Protein AF-A0A7W1AQY1-F1 (afdb_monomer)

Nearest PDB structures (foldseek):
  6ovb-assembly1_A  TM=3.454E-01  e=9.469E-02  Bacillus thuringiensis
  2rjk-assembly1_A  TM=3.537E-01  e=2.122E-01  unclassified
  6fib-assembly1_A  TM=2.318E-01  e=1.008E-01  Homo sapiens
  7ey9-assembly1_s  TM=2.810E-01  e=2.122E-01  Escherichia phage T7
  6mge-assembly1_C  TM=2.219E-01  e=6.489E-01  Homo sapiens

Foldseek 3Di:
DAADADDLDDPVCFLDADALVSLLLVVLVCQQQFHPYYDHQQPPNAECVCRPPPPGTRSNYDHPGSNVVSVVQVCVVCPPAPGNKHKDQCAGQVDGHPSQKDWPAFDWDTDHRWTFTFGHPQQKTKIKHAFQGHQCLLQQFKKFWQFADFWFKKWKWFAQDPPGDTFTQWIDGDPQQDQDPRHTMTGTDPPTDSGGGGMMMMMTGGPDRDITIGRMMMRGHDDD

Solvent-accessible surface area (backbone atoms only — not comparable to full-atom values): 11624 Å² total; per-residue (Å²): 88,70,43,80,59,47,60,77,38,48,84,93,43,40,82,49,74,57,51,44,66,53,27,38,52,52,54,43,50,44,38,42,66,32,47,77,43,76,39,70,26,36,72,92,60,35,47,34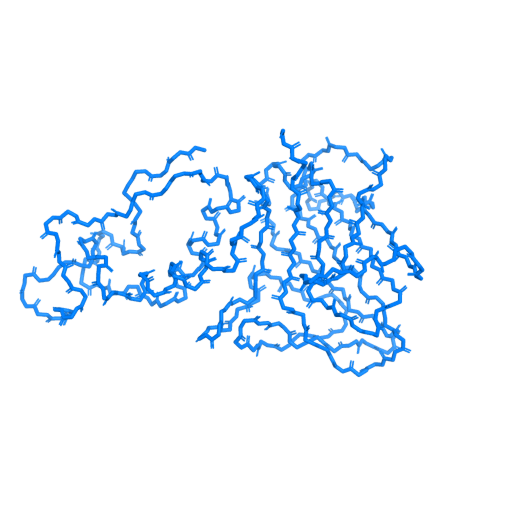,88,41,68,94,42,91,92,53,42,45,51,18,30,39,56,76,30,46,47,45,54,26,46,53,57,50,50,60,74,51,60,91,60,50,82,59,26,37,66,40,39,19,46,33,90,89,37,58,30,64,73,67,43,44,68,81,35,39,48,74,44,74,35,54,24,15,32,41,36,30,34,31,97,86,15,29,33,28,39,30,49,42,72,76,44,39,65,60,64,30,58,32,47,31,37,35,39,22,40,88,73,60,71,46,33,45,36,35,28,33,17,60,48,92,87,45,68,77,40,67,36,25,73,35,43,63,88,57,52,38,77,51,100,72,16,30,37,38,57,42,44,90,86,33,74,81,44,58,24,23,32,43,38,41,40,40,32,36,79,54,54,68,68,45,62,38,39,30,43,31,38,35,34,66,83,130

Radius of gyration: 18.96 Å; Cα contacts (8 Å, |Δi|>4): 534; chains: 1; bounding box: 48×37×57 Å

Sequence (224 aa):
FAVVEFNTADLRHPNLQPDYAAGYRGLRDLWNFGARHVSPMAWNGSNGVNAGKAGYSTFTAWRNTLLEEAARDFLLARAGLPLGSLLYSFGTPRHADDDGWTPEAGTIALTNGALNVTPDSARRVTLRSPRGLPPHAGRAAMFIVGLREGLTRVRVSGRQSEEADWSVLADASGDALRATTAGIAVSRSVSAPSAKIDQLRVELEFADATPRILTRFAAIQPKF

pLDDT: mean 92.86, std 6.09, range [55.0, 98.69]

Structure (mmCIF, N/CA/C/O backbone):
data_AF-A0A7W1AQY1-F1
#
_entry.id   AF-A0A7W1AQY1-F1
#
loop_
_atom_site.group_PDB
_atom_site.id
_atom_site.type_symbol
_atom_site.label_atom_id
_atom_site.label_alt_id
_atom_site.label_comp_id
_atom_site.label_asym_id
_atom_site.label_entity_id
_atom_site.label_seq_id
_atom_site.pdbx_PDB_ins_code
_atom_site.Cartn_x
_atom_site.Cartn_y
_atom_site.Cartn_z
_atom_site.occupancy
_atom_site.B_iso_or_equiv
_atom_site.auth_seq_id
_atom_site.auth_comp_id
_atom_site.auth_asym_id
_atom_site.auth_atom_id
_atom_site.pdbx_PDB_model_num
ATOM 1 N N . PHE A 1 1 ? -9.517 3.990 -16.446 1.00 83.44 1 PHE A N 1
ATOM 2 C CA . PHE A 1 1 ? -9.014 4.389 -17.781 1.00 83.44 1 PHE A CA 1
ATOM 3 C C . PHE A 1 1 ? -7.995 3.353 -18.254 1.00 83.44 1 PHE A C 1
ATOM 5 O O . PHE A 1 1 ? -7.722 2.419 -17.500 1.00 83.44 1 PHE A O 1
ATOM 12 N N . ALA A 1 2 ? -7.488 3.459 -19.481 1.00 87.81 2 ALA A N 1
ATOM 13 C CA . ALA A 1 2 ? -6.403 2.620 -19.993 1.00 87.81 2 ALA A CA 1
ATOM 14 C C . ALA A 1 2 ? -5.134 3.465 -20.156 1.00 87.81 2 ALA A C 1
ATOM 16 O O . ALA A 1 2 ? -5.238 4.637 -20.510 1.00 87.81 2 ALA A O 1
ATOM 17 N N . VAL A 1 3 ? -3.970 2.876 -19.891 1.00 88.38 3 VAL A N 1
ATOM 18 C CA . VAL A 1 3 ? -2.664 3.468 -20.192 1.00 88.38 3 VAL A CA 1
ATOM 19 C C . VAL A 1 3 ? -2.105 2.747 -21.405 1.00 88.38 3 VAL A C 1
ATOM 21 O O . VAL A 1 3 ? -1.783 1.558 -21.341 1.00 88.38 3 VAL A O 1
ATOM 24 N N . VAL A 1 4 ? -2.057 3.468 -22.519 1.00 84.56 4 VAL A N 1
ATOM 25 C CA . VAL A 1 4 ? -1.409 3.015 -23.747 1.00 84.56 4 VAL A CA 1
ATOM 26 C C . VAL A 1 4 ? 0.052 3.430 -23.628 1.00 84.56 4 VAL A C 1
ATOM 28 O O . VAL A 1 4 ? 0.316 4.591 -23.342 1.00 84.56 4 VAL A O 1
ATOM 31 N N . GLU A 1 5 ? 0.963 2.468 -23.772 1.00 87.75 5 GLU A N 1
ATOM 32 C CA . GLU A 1 5 ? 2.419 2.653 -23.683 1.00 87.75 5 GLU A CA 1
ATOM 33 C C . GLU A 1 5 ? 2.940 3.100 -22.311 1.00 87.75 5 GLU A C 1
ATOM 35 O O . GLU A 1 5 ? 3.377 4.226 -22.092 1.00 87.75 5 GLU A O 1
ATOM 40 N N . PHE A 1 6 ? 2.961 2.160 -21.372 1.00 90.25 6 PHE A N 1
ATOM 41 C CA . PHE A 1 6 ? 3.647 2.341 -20.102 1.00 90.25 6 PHE A CA 1
ATOM 42 C C . PHE A 1 6 ? 5.103 1.869 -20.171 1.00 90.25 6 PHE A C 1
ATOM 44 O O . PHE A 1 6 ? 5.378 0.718 -20.515 1.00 90.25 6 PHE A O 1
ATOM 51 N N . ASN A 1 7 ? 6.025 2.743 -19.781 1.00 89.94 7 ASN A N 1
ATOM 52 C CA . ASN A 1 7 ? 7.410 2.416 -19.463 1.00 89.94 7 ASN A CA 1
ATOM 53 C C . ASN A 1 7 ? 7.896 3.373 -18.366 1.00 89.94 7 ASN A C 1
ATOM 55 O O . ASN A 1 7 ? 7.418 4.503 -18.278 1.00 89.94 7 ASN A O 1
ATOM 59 N N . THR A 1 8 ? 8.827 2.930 -17.527 1.00 91.88 8 THR A N 1
ATOM 60 C CA . THR A 1 8 ? 9.416 3.759 -16.464 1.00 91.88 8 THR A CA 1
ATOM 61 C C . THR A 1 8 ? 10.669 4.515 -16.911 1.00 91.88 8 THR A C 1
ATOM 63 O O . THR A 1 8 ? 11.192 5.321 -16.146 1.00 91.88 8 THR A O 1
ATOM 66 N N . ALA A 1 9 ? 11.165 4.270 -18.128 1.00 90.00 9 ALA A N 1
ATOM 67 C CA . ALA A 1 9 ? 12.323 4.955 -18.690 1.00 90.00 9 ALA A CA 1
ATOM 68 C C . ALA A 1 9 ? 12.033 6.434 -18.982 1.00 90.00 9 ALA A C 1
ATOM 70 O O . ALA A 1 9 ? 10.976 6.787 -19.506 1.00 90.00 9 ALA A O 1
ATOM 71 N N . ASP A 1 10 ? 13.010 7.300 -18.702 1.00 88.12 10 ASP A N 1
ATOM 72 C CA . ASP A 1 10 ? 12.964 8.701 -19.121 1.00 88.12 10 ASP A CA 1
ATOM 73 C C . ASP A 1 10 ? 13.297 8.791 -20.616 1.00 88.12 10 ASP A C 1
ATOM 75 O O . ASP A 1 10 ? 14.422 8.510 -21.030 1.00 88.12 10 ASP A O 1
ATOM 79 N N . LEU A 1 11 ? 12.330 9.218 -21.432 1.00 86.44 11 LEU A N 1
ATOM 80 C CA . LEU A 1 11 ? 12.504 9.373 -22.882 1.00 86.44 11 LEU A CA 1
ATOM 81 C C . LEU A 1 11 ? 13.620 10.361 -23.252 1.00 86.44 11 LEU A C 1
ATOM 83 O O . LEU A 1 11 ? 14.193 10.262 -24.335 1.00 86.44 11 LEU A O 1
ATOM 87 N N . ARG A 1 12 ? 13.959 11.297 -22.357 1.00 88.19 12 ARG A N 1
ATOM 88 C CA . ARG A 1 12 ? 15.067 12.248 -22.552 1.00 88.19 12 ARG A CA 1
ATOM 89 C C . ARG A 1 12 ? 16.431 11.608 -22.287 1.00 88.19 12 ARG A C 1
ATOM 91 O O . ARG A 1 12 ? 17.443 12.121 -22.752 1.00 88.19 12 ARG A O 1
ATOM 98 N N . HIS A 1 13 ? 16.454 10.486 -21.569 1.00 86.38 13 HIS A N 1
ATOM 99 C CA . HIS A 1 13 ? 17.656 9.751 -21.178 1.00 86.38 13 HIS A CA 1
ATOM 100 C C . HIS A 1 13 ? 17.500 8.260 -21.520 1.00 86.38 13 HIS A C 1
ATOM 102 O O . HIS A 1 13 ? 17.468 7.411 -20.632 1.00 86.38 13 HIS A O 1
ATOM 108 N N . PRO A 1 14 ? 17.431 7.901 -22.812 1.00 79.62 14 PRO A N 1
ATOM 109 C CA . PRO A 1 14 ? 16.985 6.575 -23.254 1.00 79.62 14 PRO A CA 1
ATOM 110 C C . PRO A 1 14 ? 17.923 5.416 -22.881 1.00 79.62 14 PRO A C 1
ATOM 112 O O . PRO A 1 14 ? 17.527 4.247 -22.910 1.00 79.62 14 PRO A O 1
ATOM 115 N N . ASN A 1 15 ? 19.158 5.741 -22.495 1.00 78.44 15 ASN A N 1
ATOM 116 C CA . ASN A 1 15 ? 20.161 4.787 -22.026 1.00 78.44 15 ASN A CA 1
ATOM 117 C C . ASN A 1 15 ? 20.118 4.575 -20.503 1.00 78.44 15 ASN A C 1
ATOM 119 O O . ASN A 1 15 ? 20.760 3.652 -20.007 1.00 78.44 15 ASN A O 1
ATOM 123 N N . LEU A 1 16 ? 19.391 5.418 -19.761 1.00 85.00 16 LEU A N 1
ATOM 124 C CA . LEU A 1 16 ? 19.233 5.272 -18.320 1.00 85.00 16 LEU A CA 1
ATOM 125 C C . LEU A 1 16 ? 18.191 4.191 -18.037 1.00 85.00 16 LEU A C 1
ATOM 127 O O . LEU A 1 16 ? 17.040 4.298 -18.461 1.00 85.00 16 LEU A O 1
ATOM 131 N N . GLN A 1 17 ? 18.602 3.156 -17.309 1.00 85.75 17 GLN A N 1
ATOM 132 C CA . GLN A 1 17 ? 17.709 2.072 -16.923 1.00 85.75 17 GLN A CA 1
ATOM 133 C C . GLN A 1 17 ? 17.002 2.390 -15.610 1.00 85.75 17 GLN A C 1
ATOM 135 O O . GLN A 1 17 ? 17.680 2.646 -14.614 1.00 85.75 17 GLN A O 1
ATOM 140 N N . PRO A 1 18 ? 15.660 2.345 -15.582 1.00 91.00 18 PRO A N 1
ATOM 141 C CA . PRO A 1 18 ? 14.919 2.341 -14.336 1.00 91.00 18 PRO A CA 1
ATOM 142 C C . PRO A 1 18 ? 15.294 1.127 -13.496 1.00 91.00 18 PRO A C 1
ATOM 144 O O . PRO A 1 18 ? 15.483 0.024 -14.016 1.00 91.00 18 PRO A O 1
ATOM 147 N N . ASP A 1 19 ? 15.345 1.331 -12.189 1.00 93.94 19 ASP A N 1
ATOM 148 C CA . ASP A 1 19 ? 15.491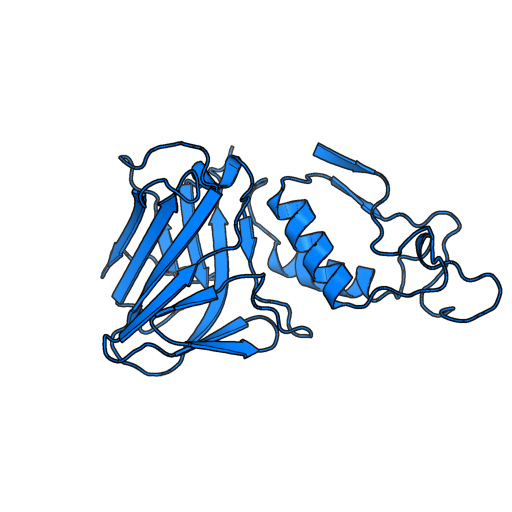 0.243 -11.240 1.00 93.94 19 ASP A CA 1
ATOM 149 C C . ASP A 1 19 ? 14.147 -0.467 -10.982 1.00 93.94 19 ASP A C 1
ATOM 151 O O . ASP A 1 19 ? 13.073 -0.077 -11.459 1.00 93.94 19 ASP A O 1
ATOM 155 N N . TYR A 1 20 ? 14.213 -1.549 -10.206 1.00 96.38 20 TYR A N 1
ATOM 156 C CA . TYR A 1 20 ? 13.034 -2.300 -9.782 1.00 96.38 20 TYR A CA 1
ATOM 157 C C . TYR A 1 20 ? 12.056 -1.421 -8.986 1.00 96.38 20 TYR A C 1
ATOM 159 O O . TYR A 1 20 ? 10.842 -1.540 -9.154 1.00 96.38 20 TYR A O 1
ATOM 167 N N . ALA A 1 21 ? 12.573 -0.521 -8.142 1.00 96.62 21 ALA A N 1
ATOM 168 C CA . ALA A 1 21 ? 11.765 0.340 -7.286 1.00 96.62 21 ALA A CA 1
ATOM 169 C C . ALA A 1 21 ? 10.875 1.283 -8.110 1.00 96.62 21 ALA A C 1
ATOM 171 O O . ALA A 1 21 ? 9.690 1.432 -7.806 1.00 96.62 21 ALA A O 1
ATOM 172 N N . ALA A 1 22 ? 11.404 1.866 -9.189 1.00 95.75 22 ALA A N 1
ATOM 173 C CA . ALA A 1 22 ? 10.642 2.676 -10.132 1.00 95.75 22 ALA A CA 1
ATOM 174 C C . ALA A 1 22 ? 9.525 1.861 -10.801 1.00 95.75 22 ALA A C 1
ATOM 176 O O . ALA A 1 22 ? 8.390 2.333 -10.896 1.00 95.75 22 ALA A O 1
ATOM 177 N N . GLY A 1 23 ? 9.824 0.621 -11.208 1.00 95.50 23 GLY A N 1
ATOM 178 C CA . GLY A 1 23 ? 8.832 -0.320 -11.734 1.00 95.50 23 GLY A CA 1
ATOM 179 C C . GLY A 1 23 ? 7.706 -0.590 -10.739 1.00 95.50 23 GLY A C 1
ATOM 180 O O . GLY A 1 23 ? 6.537 -0.349 -11.040 1.00 95.50 23 GLY A O 1
ATOM 181 N N . TYR A 1 24 ? 8.059 -1.027 -9.531 1.00 97.25 24 TYR A N 1
ATOM 182 C CA . TYR A 1 24 ? 7.114 -1.339 -8.461 1.00 97.25 24 TYR A CA 1
ATOM 183 C C . TYR A 1 24 ? 6.216 -0.143 -8.109 1.00 97.25 24 TYR A C 1
ATOM 185 O O . TYR A 1 24 ? 4.990 -0.267 -8.138 1.00 97.25 24 TYR A O 1
ATOM 193 N N . ARG A 1 25 ? 6.802 1.033 -7.841 1.00 96.69 25 ARG A N 1
ATOM 194 C CA . ARG A 1 25 ? 6.050 2.243 -7.466 1.00 96.69 25 ARG A CA 1
ATOM 195 C C . ARG A 1 25 ? 5.151 2.725 -8.602 1.00 96.69 25 ARG A C 1
ATOM 197 O O . ARG A 1 25 ? 3.987 3.029 -8.361 1.00 96.69 25 ARG A O 1
ATOM 204 N N . GLY A 1 26 ? 5.653 2.722 -9.839 1.00 94.88 26 GLY A N 1
ATOM 205 C CA . GLY A 1 26 ? 4.871 3.109 -11.013 1.00 94.88 26 GLY A CA 1
ATOM 206 C C . GLY A 1 26 ? 3.637 2.225 -11.207 1.00 94.88 26 GLY A C 1
ATOM 207 O O . GLY A 1 26 ? 2.537 2.733 -11.407 1.00 94.88 26 GLY A O 1
ATOM 208 N N . LEU A 1 27 ? 3.788 0.903 -11.080 1.00 94.94 27 LEU A N 1
ATOM 209 C CA . LEU A 1 27 ? 2.668 -0.040 -11.157 1.00 94.94 27 LEU A CA 1
ATOM 210 C C . LEU A 1 27 ? 1.700 0.126 -9.971 1.00 94.94 27 LEU A C 1
ATOM 212 O O . LEU A 1 27 ? 0.486 0.177 -10.166 1.00 94.94 27 LEU A O 1
ATOM 216 N N . ARG A 1 28 ? 2.208 0.270 -8.742 1.00 95.75 28 ARG A N 1
ATOM 217 C CA . ARG A 1 28 ? 1.374 0.555 -7.565 1.00 95.75 28 ARG A CA 1
ATOM 218 C C . ARG A 1 28 ? 0.492 1.777 -7.800 1.00 95.75 28 ARG A C 1
ATOM 220 O O . ARG A 1 28 ? -0.727 1.698 -7.633 1.00 95.75 28 ARG A O 1
ATOM 227 N N . ASP A 1 29 ? 1.095 2.877 -8.230 1.00 94.44 29 ASP A N 1
ATOM 228 C CA . ASP A 1 29 ? 0.400 4.146 -8.409 1.00 94.44 29 ASP A CA 1
ATOM 229 C C . ASP A 1 29 ? -0.591 4.068 -9.575 1.00 94.44 29 ASP A C 1
ATOM 231 O O . ASP A 1 29 ? -1.759 4.413 -9.407 1.00 94.44 29 ASP A O 1
ATOM 235 N N . LEU A 1 30 ? -0.205 3.504 -10.723 1.00 93.75 30 LEU A N 1
ATOM 236 C CA . LEU A 1 30 ? -1.107 3.333 -11.867 1.00 93.75 30 LEU A CA 1
ATOM 237 C C . LEU A 1 30 ? -2.416 2.620 -11.502 1.00 93.75 30 LEU A C 1
ATOM 239 O O . LEU A 1 30 ? -3.510 3.093 -11.837 1.00 93.75 30 LEU A O 1
ATOM 243 N N . TRP A 1 31 ? -2.328 1.480 -10.815 1.00 92.69 31 TRP A N 1
ATOM 244 C CA . TRP A 1 31 ? -3.518 0.701 -10.471 1.00 92.69 31 TRP A CA 1
ATOM 245 C C . TRP A 1 31 ? -4.289 1.294 -9.299 1.00 92.69 31 TRP A C 1
ATOM 247 O O . TRP A 1 31 ? -5.523 1.244 -9.330 1.00 92.69 31 TRP A O 1
ATOM 257 N N . ASN A 1 32 ? -3.608 1.887 -8.314 1.00 95.06 32 ASN A N 1
ATOM 258 C CA . ASN A 1 32 ? -4.283 2.630 -7.254 1.00 95.06 32 ASN A CA 1
ATOM 259 C C . ASN A 1 32 ? -5.066 3.805 -7.846 1.00 95.06 32 ASN A C 1
ATOM 261 O O . ASN A 1 32 ? -6.211 4.007 -7.473 1.00 95.06 32 ASN A O 1
ATOM 265 N N . PHE A 1 33 ? -4.557 4.500 -8.863 1.00 92.62 33 PHE A N 1
ATOM 266 C CA . PHE A 1 33 ? -5.294 5.580 -9.526 1.00 92.62 33 PHE A CA 1
ATOM 267 C C . PHE A 1 33 ? -6.362 5.111 -10.527 1.00 92.62 33 PHE A C 1
ATOM 269 O O . PHE A 1 33 ? -7.090 5.935 -11.079 1.00 92.62 33 PHE A O 1
ATOM 276 N N . GLY A 1 34 ? -6.571 3.801 -10.691 1.00 88.75 34 GLY A N 1
ATOM 277 C CA . GLY A 1 34 ? -7.703 3.256 -11.445 1.00 88.75 34 GLY A CA 1
ATOM 278 C C . GLY A 1 34 ? -7.408 2.939 -12.913 1.00 88.75 34 GLY A C 1
ATOM 279 O O . GLY A 1 34 ? -8.342 2.887 -13.734 1.00 88.75 34 GLY A O 1
ATOM 280 N N . ALA A 1 35 ? -6.140 2.691 -13.256 1.00 91.00 35 ALA A N 1
ATOM 281 C CA . ALA A 1 35 ? -5.807 1.994 -14.490 1.00 91.00 35 ALA A CA 1
ATOM 282 C C . ALA A 1 35 ? -6.522 0.628 -14.519 1.00 91.00 35 ALA A C 1
ATOM 284 O O . ALA A 1 35 ? -6.505 -0.136 -13.553 1.00 91.00 35 ALA A O 1
ATOM 285 N N . ARG A 1 36 ? -7.208 0.346 -15.629 1.00 86.94 36 ARG A N 1
ATOM 286 C CA . ARG A 1 36 ? -7.897 -0.933 -15.885 1.00 86.94 36 ARG A CA 1
ATOM 287 C C . ARG A 1 36 ? -7.149 -1.793 -16.893 1.00 86.94 36 ARG A C 1
ATOM 289 O O . ARG A 1 36 ? -7.229 -3.010 -16.832 1.00 86.94 36 ARG A O 1
ATOM 296 N N . HIS A 1 37 ? -6.429 -1.137 -17.794 1.00 86.88 37 HIS A N 1
ATOM 297 C CA . HIS A 1 37 ? -5.593 -1.758 -18.807 1.00 86.88 37 HIS A CA 1
ATOM 298 C C . HIS A 1 37 ? -4.284 -0.984 -18.867 1.00 86.88 37 HIS A C 1
ATOM 300 O O . HIS A 1 37 ? -4.301 0.248 -18.816 1.00 86.88 37 HIS A O 1
ATOM 306 N N . VAL A 1 38 ? -3.177 -1.708 -18.972 1.00 89.00 38 VAL A N 1
ATOM 307 C CA . VAL A 1 38 ? -1.841 -1.144 -19.138 1.00 89.00 38 VAL A CA 1
ATOM 308 C C . VAL A 1 38 ? -1.172 -1.928 -20.253 1.00 89.00 38 VAL A C 1
ATOM 310 O O . VAL A 1 38 ? -1.017 -3.142 -20.143 1.00 89.00 38 VAL A O 1
ATOM 313 N N . SER A 1 39 ? -0.823 -1.239 -21.335 1.00 89.31 39 SER A N 1
ATOM 314 C CA . SER A 1 39 ? -0.022 -1.807 -22.414 1.00 89.31 39 SER A CA 1
ATOM 315 C C . SER A 1 39 ? 1.426 -1.387 -22.206 1.00 89.31 39 SER A C 1
ATOM 317 O O . SER A 1 39 ? 1.701 -0.191 -22.306 1.00 89.31 39 SER A O 1
ATOM 319 N N . PRO A 1 40 ? 2.360 -2.310 -21.937 1.00 87.69 40 PRO A N 1
ATOM 320 C CA . PRO A 1 40 ? 3.773 -1.970 -21.901 1.00 87.69 40 PRO A CA 1
ATOM 321 C C . PRO A 1 40 ? 4.247 -1.378 -23.230 1.00 87.69 40 PRO A C 1
ATOM 323 O O . PRO A 1 40 ? 3.899 -1.890 -24.297 1.00 87.69 40 PRO A O 1
ATOM 326 N N . MET A 1 41 ? 5.054 -0.319 -23.176 1.00 87.69 41 MET A N 1
ATOM 327 C CA . MET A 1 41 ? 5.776 0.161 -24.353 1.00 87.69 41 MET A CA 1
ATOM 328 C C . MET A 1 41 ? 6.923 -0.814 -24.643 1.00 87.69 41 MET A C 1
ATOM 330 O O . MET A 1 41 ? 7.828 -0.986 -23.827 1.00 87.69 41 MET A O 1
ATOM 334 N N . ALA A 1 42 ? 6.863 -1.473 -25.799 1.00 84.25 42 ALA A N 1
ATOM 335 C CA . ALA A 1 42 ? 7.857 -2.458 -26.234 1.00 84.25 42 ALA A CA 1
ATOM 336 C C . ALA A 1 42 ? 8.129 -2.383 -27.753 1.00 84.25 42 ALA A C 1
ATOM 338 O O . ALA A 1 42 ? 8.363 -3.395 -28.415 1.00 84.25 42 ALA A O 1
ATOM 339 N N . TRP A 1 43 ? 8.017 -1.186 -28.339 1.00 68.25 43 TRP A N 1
ATOM 340 C CA . TRP A 1 43 ? 8.101 -0.964 -29.788 1.00 68.25 43 TRP A CA 1
ATOM 341 C C . TRP A 1 43 ? 9.504 -1.262 -30.322 1.00 68.25 43 TRP A C 1
ATOM 343 O O . TRP A 1 43 ? 10.464 -0.678 -29.854 1.00 68.25 43 TRP A O 1
ATOM 353 N N . ASN A 1 44 ? 9.626 -2.156 -31.305 1.00 66.94 44 ASN A N 1
ATOM 354 C CA . ASN A 1 44 ? 10.878 -2.758 -31.813 1.00 66.94 44 ASN A CA 1
ATOM 355 C C . ASN A 1 44 ? 11.465 -3.897 -30.959 1.00 66.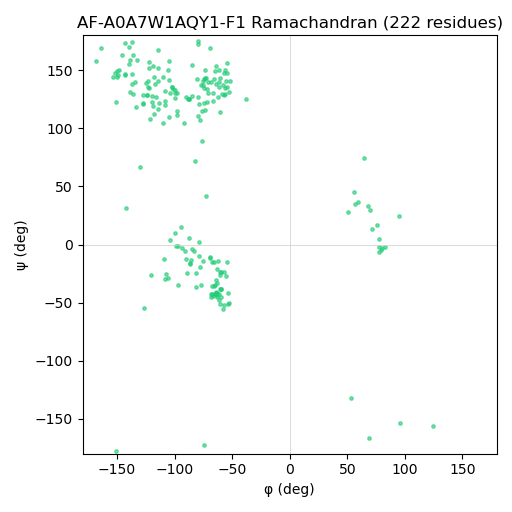94 44 ASN A C 1
ATOM 357 O O . ASN A 1 44 ? 12.411 -4.548 -31.395 1.00 66.94 44 ASN A O 1
ATOM 361 N N . GLY A 1 45 ? 10.882 -4.203 -29.794 1.00 71.38 45 GLY A N 1
ATOM 362 C CA . GLY A 1 45 ? 11.156 -5.447 -29.071 1.00 71.38 45 GLY A CA 1
ATOM 363 C C . GLY A 1 45 ? 12.566 -5.572 -28.492 1.00 71.38 45 GLY A C 1
ATOM 364 O O . GLY A 1 45 ? 13.086 -6.689 -28.422 1.00 71.38 45 GLY A O 1
ATOM 365 N N . SER A 1 46 ? 13.183 -4.463 -28.059 1.00 83.88 46 SER A N 1
ATOM 366 C CA . SER A 1 46 ? 14.442 -4.539 -27.310 1.00 83.88 46 SER A CA 1
ATOM 367 C C . SER A 1 46 ? 14.289 -5.503 -26.132 1.00 83.88 46 SER A C 1
ATOM 369 O O . SER A 1 46 ? 13.257 -5.569 -25.462 1.00 83.88 46 SER A O 1
ATOM 371 N N . ASN A 1 47 ? 15.331 -6.283 -25.885 1.00 89.25 47 ASN A N 1
ATOM 372 C CA . ASN A 1 47 ? 15.356 -7.250 -24.801 1.00 89.25 47 ASN A CA 1
ATOM 373 C C . ASN A 1 47 ? 16.301 -6.738 -23.715 1.00 89.25 47 ASN A C 1
ATOM 375 O O . ASN A 1 47 ? 17.422 -6.341 -24.035 1.00 89.25 47 ASN A O 1
ATOM 379 N N . GLY A 1 48 ? 15.870 -6.762 -22.453 1.00 89.81 48 GLY A N 1
ATOM 380 C CA . GLY A 1 48 ? 16.663 -6.286 -21.320 1.00 89.81 48 GLY A CA 1
ATOM 381 C C . GLY A 1 48 ? 18.021 -6.984 -21.186 1.00 89.81 48 GLY A C 1
ATOM 382 O O . GLY A 1 48 ? 18.976 -6.361 -20.739 1.00 89.81 48 GLY A O 1
ATOM 383 N N . VAL A 1 49 ? 18.186 -8.206 -21.715 1.00 91.88 49 VAL A N 1
ATOM 384 C CA . VAL A 1 49 ? 19.500 -8.892 -21.792 1.00 91.88 49 VAL A CA 1
ATOM 385 C C . VAL A 1 49 ? 20.542 -8.156 -22.650 1.00 91.88 49 VAL A C 1
ATOM 387 O O . VAL A 1 49 ? 21.727 -8.490 -22.626 1.00 91.88 49 VAL A O 1
ATOM 390 N N . ASN A 1 50 ? 20.110 -7.182 -23.455 1.00 91.31 50 ASN A N 1
ATOM 391 C CA . ASN A 1 50 ? 20.970 -6.342 -24.287 1.00 91.31 50 ASN A CA 1
ATOM 392 C C . ASN A 1 50 ? 21.242 -4.965 -23.668 1.00 91.31 50 ASN A C 1
ATOM 394 O O . ASN A 1 50 ? 21.824 -4.115 -24.337 1.00 91.31 50 ASN A O 1
ATOM 398 N N . ALA A 1 51 ? 20.864 -4.764 -22.404 1.00 88.94 51 ALA A N 1
ATOM 399 C CA . ALA A 1 51 ? 21.256 -3.629 -21.582 1.00 88.94 51 ALA A CA 1
ATOM 400 C C . ALA A 1 51 ? 22.716 -3.201 -21.825 1.00 88.94 51 ALA A C 1
ATOM 402 O O . ALA A 1 51 ? 23.634 -4.015 -21.727 1.00 88.94 51 ALA A O 1
ATOM 403 N N . GLY A 1 52 ? 22.926 -1.923 -22.153 1.00 87.12 52 GLY A N 1
ATOM 404 C CA . GLY A 1 52 ? 24.259 -1.342 -22.358 1.00 87.12 52 GLY A CA 1
ATOM 405 C C . GLY A 1 52 ? 24.931 -1.661 -23.701 1.00 87.12 52 GLY A C 1
ATOM 406 O O . GLY A 1 52 ? 26.022 -1.158 -23.957 1.00 87.12 52 GLY A O 1
ATOM 407 N N . LYS A 1 53 ? 24.309 -2.459 -24.579 1.00 89.25 53 LYS A N 1
ATOM 408 C CA . LYS A 1 53 ? 24.834 -2.742 -25.927 1.00 89.25 53 LYS A CA 1
ATOM 409 C C . LYS A 1 53 ? 24.425 -1.657 -26.926 1.00 89.25 53 LYS A C 1
ATOM 411 O O . LYS A 1 53 ? 23.387 -1.015 -26.778 1.00 89.25 53 LYS A O 1
ATOM 416 N N . ALA A 1 54 ? 25.218 -1.487 -27.985 1.00 88.31 54 ALA A N 1
ATOM 417 C CA . ALA A 1 54 ? 24.884 -0.577 -29.079 1.00 88.31 54 ALA A CA 1
ATOM 418 C C . ALA A 1 54 ? 23.512 -0.923 -29.689 1.00 88.31 54 ALA A C 1
ATOM 420 O O . ALA A 1 54 ? 23.211 -2.092 -29.933 1.00 88.31 54 ALA A O 1
ATOM 421 N N . GLY A 1 55 ? 22.680 0.095 -29.919 1.00 84.81 55 GLY A N 1
ATOM 422 C CA . GLY A 1 55 ? 21.328 -0.065 -30.467 1.00 84.81 55 GLY A CA 1
ATOM 423 C C . GLY A 1 55 ? 20.255 -0.492 -29.457 1.00 84.81 55 GLY A C 1
ATOM 424 O O . GLY A 1 55 ? 19.085 -0.553 -29.825 1.00 84.81 55 GLY A O 1
ATOM 425 N N . TYR A 1 56 ? 20.607 -0.754 -28.193 1.00 88.12 56 TYR A N 1
ATOM 426 C CA . TYR A 1 56 ? 19.622 -0.961 -27.131 1.00 88.12 56 TYR A CA 1
ATOM 427 C C . TYR A 1 56 ? 18.944 0.361 -26.752 1.00 88.12 56 TYR A C 1
ATOM 429 O O . TYR A 1 56 ? 19.621 1.359 -26.513 1.00 88.12 56 TYR A O 1
ATOM 437 N N . SER A 1 57 ? 17.613 0.350 -26.638 1.00 88.44 57 SER A N 1
ATOM 438 C CA . SER A 1 57 ? 16.840 1.480 -26.115 1.00 88.44 57 SER A CA 1
ATOM 439 C C . SER A 1 57 ? 15.909 1.030 -24.993 1.00 88.44 57 SER A C 1
ATOM 441 O O . SER A 1 57 ? 15.040 0.176 -25.193 1.00 88.44 57 SER A O 1
ATOM 443 N N . THR A 1 58 ? 16.062 1.627 -23.810 1.00 88.44 58 THR A N 1
ATOM 444 C CA . THR A 1 58 ? 15.372 1.184 -22.589 1.00 88.44 58 THR A CA 1
ATOM 445 C C . THR A 1 58 ? 13.855 1.325 -22.686 1.00 88.44 58 THR A C 1
ATOM 447 O O . THR A 1 58 ? 13.128 0.409 -22.311 1.00 88.44 58 THR A O 1
ATOM 450 N N . PHE A 1 59 ? 13.358 2.429 -23.251 1.00 87.31 59 PHE A N 1
ATOM 451 C CA . PHE A 1 59 ? 11.915 2.684 -23.352 1.00 87.31 59 PHE A CA 1
ATOM 452 C C . PHE A 1 59 ? 11.196 1.741 -24.336 1.00 87.31 59 PHE A C 1
ATOM 454 O O . PHE A 1 59 ? 9.972 1.662 -24.350 1.00 87.31 59 PHE A O 1
ATOM 461 N N . THR A 1 60 ? 11.954 0.985 -25.135 1.00 87.75 60 THR A N 1
ATOM 462 C CA . THR A 1 60 ? 11.435 -0.042 -26.051 1.00 87.75 60 THR A CA 1
ATOM 463 C C . THR A 1 60 ? 11.533 -1.467 -25.508 1.00 87.75 60 THR A C 1
ATOM 465 O O . THR A 1 60 ? 11.140 -2.413 -26.196 1.00 87.75 60 THR A O 1
ATOM 468 N N . ALA A 1 61 ? 12.091 -1.644 -24.308 1.00 89.94 61 ALA A N 1
ATOM 469 C CA . ALA A 1 61 ? 12.322 -2.948 -23.709 1.00 89.94 61 ALA A CA 1
ATOM 470 C C . ALA A 1 61 ? 11.271 -3.278 -22.645 1.00 89.94 61 ALA A C 1
ATOM 472 O O . ALA A 1 61 ? 10.966 -2.468 -21.773 1.00 89.94 61 ALA A O 1
ATOM 473 N N . TRP A 1 62 ? 10.769 -4.513 -22.694 1.00 90.94 62 TRP A N 1
ATOM 474 C CA . TRP A 1 62 ? 9.915 -5.083 -21.646 1.00 90.94 62 TRP A CA 1
ATOM 475 C C . TRP A 1 62 ? 10.469 -6.413 -21.151 1.00 90.94 62 TRP A C 1
ATOM 477 O O . TRP A 1 62 ? 10.733 -6.575 -19.964 1.00 90.94 62 TRP A O 1
ATOM 487 N N . ARG A 1 63 ? 10.697 -7.360 -22.067 1.00 91.38 63 ARG A N 1
ATOM 488 C CA . ARG A 1 63 ? 11.195 -8.692 -21.711 1.00 91.38 63 ARG A CA 1
ATOM 489 C C . ARG A 1 63 ? 12.567 -8.621 -21.045 1.00 91.38 63 ARG A C 1
ATOM 491 O O . ARG A 1 63 ? 13.459 -7.952 -21.563 1.00 91.38 63 ARG A O 1
ATOM 498 N N . ASN A 1 64 ? 12.732 -9.373 -19.960 1.00 92.25 64 ASN A N 1
ATOM 499 C CA . ASN A 1 64 ? 13.936 -9.467 -19.134 1.00 92.25 64 ASN A CA 1
ATOM 500 C C . ASN A 1 64 ? 14.404 -8.108 -18.586 1.00 92.25 64 ASN A C 1
ATOM 502 O O . ASN A 1 64 ? 15.603 -7.854 -18.495 1.00 92.25 64 ASN A O 1
ATOM 506 N N . THR A 1 65 ? 13.461 -7.219 -18.270 1.00 92.69 65 THR A N 1
ATOM 507 C CA . THR A 1 65 ? 13.737 -5.950 -17.581 1.00 92.69 65 THR A CA 1
ATOM 508 C C . THR A 1 65 ? 13.300 -6.028 -16.120 1.00 92.69 65 THR A C 1
ATOM 510 O O . THR A 1 65 ? 12.394 -6.790 -15.777 1.00 92.69 65 THR A O 1
ATOM 513 N N . LEU A 1 66 ? 13.870 -5.170 -15.269 1.00 94.19 66 LEU A N 1
ATOM 514 C CA . LEU A 1 66 ? 13.417 -5.019 -13.879 1.00 94.19 66 LEU A CA 1
ATOM 515 C C . LEU A 1 66 ? 11.951 -4.559 -13.787 1.00 94.19 66 LEU A C 1
ATOM 517 O O . LEU A 1 66 ? 11.265 -4.874 -12.818 1.00 94.19 66 LEU A O 1
ATOM 521 N N . LEU A 1 67 ? 11.445 -3.863 -14.812 1.00 93.88 67 LEU A N 1
ATOM 522 C CA . LEU A 1 67 ? 10.037 -3.487 -14.904 1.00 93.88 67 LEU A CA 1
ATOM 523 C C . LEU A 1 67 ? 9.125 -4.711 -15.099 1.00 93.88 67 LEU A C 1
ATOM 525 O O . LEU A 1 67 ? 8.087 -4.803 -14.446 1.00 93.88 67 LEU A O 1
ATOM 529 N N . GLU A 1 68 ? 9.505 -5.666 -15.955 1.00 94.19 68 GLU A N 1
ATOM 530 C CA . GLU A 1 68 ? 8.759 -6.923 -16.102 1.00 94.19 68 GLU A CA 1
ATOM 531 C C . GLU A 1 68 ? 8.785 -7.742 -14.804 1.00 94.19 68 GLU A C 1
ATOM 533 O O . GLU A 1 68 ? 7.760 -8.301 -14.409 1.00 94.19 68 GLU A O 1
ATOM 538 N N . GLU A 1 69 ? 9.929 -7.802 -14.120 1.00 95.25 69 GLU A N 1
ATOM 539 C CA . GLU A 1 69 ? 10.041 -8.489 -12.829 1.00 95.25 69 GLU A C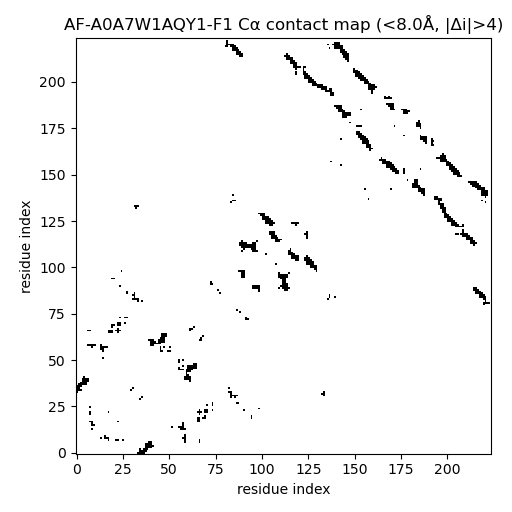A 1
ATOM 540 C C . GLU A 1 69 ? 9.131 -7.859 -11.768 1.00 95.25 69 GLU A C 1
ATOM 542 O O . GLU A 1 69 ? 8.344 -8.569 -11.134 1.00 95.25 69 GLU A O 1
ATOM 547 N N . ALA A 1 70 ? 9.159 -6.530 -11.635 1.00 96.12 70 ALA A N 1
ATOM 548 C CA . ALA A 1 70 ? 8.264 -5.800 -10.743 1.00 96.12 70 ALA A CA 1
ATOM 549 C C . ALA A 1 70 ? 6.787 -6.017 -11.110 1.00 96.12 70 ALA A C 1
ATOM 551 O O . ALA A 1 70 ? 5.947 -6.187 -10.224 1.00 96.12 70 ALA A O 1
ATOM 552 N N . ALA A 1 71 ? 6.460 -6.079 -12.406 1.00 94.50 71 ALA A N 1
ATOM 553 C CA . ALA A 1 71 ? 5.107 -6.357 -12.877 1.00 94.50 71 ALA A CA 1
ATOM 554 C C . ALA A 1 71 ? 4.615 -7.741 -12.464 1.00 94.50 71 ALA A C 1
ATOM 556 O O . ALA A 1 71 ? 3.484 -7.861 -11.995 1.00 94.50 71 ALA A O 1
ATOM 557 N N . ARG A 1 72 ? 5.448 -8.778 -12.586 1.00 95.25 72 ARG A N 1
ATOM 558 C CA . ARG A 1 72 ? 5.085 -10.135 -12.151 1.00 95.25 72 ARG A CA 1
ATOM 559 C C . ARG A 1 72 ? 4.776 -10.165 -10.657 1.00 95.25 72 ARG A C 1
ATOM 561 O O . ARG A 1 72 ? 3.704 -10.630 -10.274 1.00 95.25 72 ARG A O 1
ATOM 568 N N . ASP A 1 73 ? 5.670 -9.624 -9.834 1.00 95.62 73 ASP A N 1
ATOM 569 C CA . ASP A 1 73 ? 5.503 -9.635 -8.380 1.00 95.62 73 ASP A CA 1
ATOM 570 C C . ASP A 1 73 ? 4.279 -8.794 -7.945 1.00 95.62 73 ASP A C 1
ATOM 572 O O . ASP A 1 73 ? 3.468 -9.243 -7.129 1.00 95.62 73 ASP A O 1
ATOM 576 N N . PHE A 1 74 ? 4.075 -7.609 -8.535 1.00 92.69 74 PHE A N 1
ATOM 577 C CA . PHE A 1 74 ? 2.941 -6.739 -8.200 1.00 92.69 74 PHE A CA 1
ATOM 578 C C . PHE A 1 74 ? 1.589 -7.314 -8.651 1.00 92.69 74 PHE A C 1
ATOM 580 O O . PHE A 1 74 ? 0.611 -7.278 -7.899 1.00 92.69 74 PHE A O 1
ATOM 587 N N . LEU A 1 75 ? 1.508 -7.879 -9.861 1.00 91.38 75 LEU A N 1
ATOM 588 C CA . LEU A 1 75 ? 0.270 -8.485 -10.363 1.00 91.38 75 LEU A CA 1
ATOM 589 C C . LEU A 1 75 ? -0.139 -9.708 -9.538 1.00 91.38 75 LEU A C 1
ATOM 591 O O . LEU A 1 75 ? -1.333 -9.903 -9.305 1.00 91.38 75 LEU A O 1
ATOM 595 N N . LEU A 1 76 ? 0.828 -10.485 -9.038 1.00 93.00 76 LEU A N 1
ATOM 596 C CA . LEU A 1 76 ? 0.561 -11.565 -8.087 1.00 93.00 76 LEU A CA 1
ATOM 597 C C . LEU A 1 76 ? -0.012 -11.028 -6.769 1.00 93.00 76 LEU A C 1
ATOM 599 O O . LEU A 1 76 ? -1.012 -11.556 -6.285 1.00 93.00 76 LEU A O 1
ATOM 603 N N . ALA A 1 77 ? 0.557 -9.954 -6.214 1.00 91.94 77 ALA A N 1
ATOM 604 C CA . ALA A 1 77 ? 0.050 -9.336 -4.985 1.00 91.94 77 ALA A CA 1
ATOM 605 C C . ALA A 1 77 ? -1.377 -8.775 -5.142 1.00 91.94 77 ALA A C 1
ATOM 607 O O . ALA A 1 77 ? -2.172 -8.807 -4.199 1.00 91.94 77 ALA A O 1
ATOM 608 N N . ARG A 1 78 ? -1.710 -8.278 -6.339 1.00 91.31 78 ARG A N 1
ATOM 609 C CA . ARG A 1 78 ? -3.018 -7.697 -6.677 1.00 91.31 78 ARG A CA 1
ATOM 610 C C . ARG A 1 78 ? -4.070 -8.722 -7.112 1.00 91.31 78 ARG A C 1
ATOM 612 O O . ARG A 1 78 ? -5.252 -8.374 -7.185 1.00 91.31 78 ARG A O 1
ATOM 619 N N . ALA A 1 79 ? -3.673 -9.954 -7.415 1.00 89.75 79 ALA A N 1
ATOM 620 C CA . ALA A 1 79 ? -4.572 -10.972 -7.942 1.00 89.75 79 ALA A CA 1
ATOM 621 C C . ALA A 1 79 ? -5.826 -11.141 -7.061 1.00 89.75 79 ALA A C 1
ATOM 623 O O . ALA A 1 79 ? -5.751 -11.248 -5.838 1.00 89.75 79 ALA A O 1
ATOM 624 N N . GLY A 1 80 ? -7.002 -11.145 -7.694 1.00 85.06 80 GLY A N 1
ATOM 625 C CA . GLY A 1 80 ? -8.290 -11.311 -7.011 1.00 85.06 80 GLY A CA 1
ATOM 626 C C . GLY A 1 80 ? -8.884 -10.044 -6.379 1.00 85.06 80 GLY A C 1
ATOM 627 O O . GLY A 1 80 ? -9.998 -10.110 -5.856 1.00 85.06 80 GLY A O 1
ATOM 628 N N . LEU A 1 81 ? -8.209 -8.889 -6.444 1.00 89.88 81 LEU A N 1
ATOM 629 C CA . LEU A 1 81 ? -8.792 -7.626 -5.984 1.00 89.88 81 LEU A CA 1
ATOM 630 C C . LEU A 1 81 ? -9.848 -7.088 -6.970 1.00 89.88 81 LEU A C 1
ATOM 632 O O . LEU A 1 81 ? -9.582 -7.026 -8.174 1.00 89.88 81 LEU A O 1
ATOM 636 N N . PRO A 1 82 ? -11.022 -6.628 -6.488 1.00 90.38 82 PRO A N 1
ATOM 637 C CA . PRO A 1 82 ? -11.984 -5.914 -7.321 1.00 90.38 82 PRO A CA 1
ATOM 638 C C . PRO A 1 82 ? -11.366 -4.676 -7.979 1.00 90.38 82 PRO A C 1
ATOM 640 O O . PRO A 1 82 ? -10.516 -3.998 -7.388 1.00 90.38 82 PRO A O 1
ATOM 643 N N . LEU A 1 83 ? -11.840 -4.342 -9.182 1.00 87.19 83 LEU A N 1
ATOM 644 C CA . LEU A 1 83 ? -11.408 -3.145 -9.902 1.00 87.19 83 LEU A CA 1
ATOM 645 C C . LEU A 1 83 ? -11.583 -1.885 -9.043 1.00 87.19 83 LEU A C 1
ATOM 647 O O . LEU A 1 83 ? -12.613 -1.683 -8.408 1.00 87.19 83 LEU A O 1
ATOM 651 N N . GLY A 1 84 ? -10.566 -1.022 -9.057 1.00 88.50 84 GLY A N 1
ATOM 652 C CA . GLY A 1 84 ? -10.531 0.198 -8.248 1.00 88.50 84 GLY A CA 1
ATOM 653 C C . GLY A 1 84 ? -10.187 -0.024 -6.773 1.00 88.50 84 GLY A C 1
ATOM 654 O O . GLY A 1 84 ? -10.240 0.924 -6.004 1.00 88.50 84 GLY A O 1
ATOM 655 N N . SER A 1 85 ? -9.856 -1.241 -6.333 1.00 94.00 85 SER A N 1
ATOM 656 C CA . SER A 1 85 ? -9.349 -1.427 -4.967 1.00 94.00 85 SER A CA 1
ATOM 657 C C . SER A 1 85 ? -7.944 -0.849 -4.838 1.00 94.00 85 SER A C 1
ATOM 659 O O . SER A 1 85 ? -7.113 -1.049 -5.731 1.00 94.00 85 SER A O 1
ATOM 661 N N . LEU A 1 86 ? -7.663 -0.197 -3.715 1.00 96.50 86 LEU A N 1
ATOM 662 C CA . LEU A 1 86 ? -6.303 0.219 -3.383 1.00 96.50 86 LEU A CA 1
ATOM 663 C C . LEU A 1 86 ? -5.532 -0.955 -2.806 1.00 96.50 86 LEU A C 1
ATOM 665 O O . LEU A 1 86 ? -6.094 -1.737 -2.037 1.00 96.50 86 LEU A O 1
ATOM 669 N N . LEU A 1 87 ? -4.254 -1.048 -3.154 1.00 97.19 87 LEU A N 1
ATOM 670 C CA . LEU A 1 87 ? -3.313 -1.977 -2.552 1.00 97.19 87 LEU A CA 1
ATOM 671 C C . LEU A 1 87 ? -1.996 -1.260 -2.262 1.00 97.19 87 LEU A C 1
ATOM 673 O O . LEU A 1 87 ? -1.405 -0.636 -3.142 1.00 97.19 87 LEU A O 1
ATOM 677 N N . TYR A 1 88 ? -1.548 -1.414 -1.026 1.00 97.88 88 TYR A N 1
ATOM 678 C CA . TYR A 1 88 ? -0.215 -1.085 -0.555 1.00 97.88 88 TYR A CA 1
ATOM 679 C C . TYR A 1 88 ? 0.364 -2.378 0.004 1.00 97.88 88 TYR A C 1
ATOM 681 O O . TYR A 1 88 ? -0.151 -2.890 0.999 1.00 97.88 88 TYR A O 1
ATOM 689 N N . SER A 1 89 ? 1.326 -2.976 -0.696 1.00 96.81 89 SER A N 1
ATOM 690 C CA . SER A 1 89 ? 1.952 -4.245 -0.298 1.00 96.81 89 SER A CA 1
ATOM 691 C C . SER A 1 89 ? 3.262 -4.040 0.452 1.00 96.81 89 SER A C 1
ATOM 693 O O . SER A 1 89 ? 3.868 -5.021 0.867 1.00 96.81 89 SER A O 1
ATOM 695 N N . PHE A 1 90 ? 3.684 -2.784 0.636 1.00 97.69 90 PHE A N 1
ATOM 696 C CA . PHE A 1 90 ? 4.917 -2.425 1.329 1.00 97.69 90 PHE A CA 1
ATOM 697 C C . PHE A 1 90 ? 6.140 -3.113 0.706 1.00 97.69 90 PHE A C 1
ATOM 699 O O . PHE A 1 90 ? 6.988 -3.707 1.373 1.00 97.69 90 PHE A O 1
ATOM 706 N N . GLY A 1 91 ? 6.180 -3.075 -0.627 1.00 96.88 91 GLY A N 1
ATOM 707 C CA . GLY A 1 91 ? 7.184 -3.727 -1.452 1.00 96.88 91 GLY A CA 1
ATOM 708 C C . GLY A 1 91 ? 6.750 -5.096 -1.980 1.00 96.88 91 GLY A C 1
ATOM 709 O O . GLY A 1 91 ? 5.564 -5.381 -2.173 1.00 96.88 91 GLY A O 1
ATOM 710 N N . THR A 1 92 ? 7.744 -5.940 -2.246 1.00 96.81 92 THR A N 1
ATOM 711 C CA . THR A 1 92 ? 7.629 -7.303 -2.788 1.00 96.81 92 THR A CA 1
ATOM 712 C C . THR A 1 92 ? 8.684 -8.206 -2.132 1.00 96.81 92 THR A C 1
ATOM 714 O O . THR A 1 92 ? 9.579 -7.699 -1.461 1.00 96.81 92 THR A O 1
ATOM 717 N N . PRO A 1 93 ? 8.698 -9.535 -2.356 1.00 94.25 93 PRO A N 1
ATOM 718 C CA . PRO A 1 93 ? 9.752 -10.402 -1.812 1.00 94.25 93 PRO A CA 1
ATOM 719 C C . PRO A 1 93 ? 11.199 -9.992 -2.164 1.00 94.25 93 PRO A C 1
ATOM 721 O O . PRO A 1 93 ? 12.141 -10.467 -1.529 1.00 94.25 93 PRO A O 1
ATOM 724 N N . ARG A 1 94 ? 11.395 -9.108 -3.152 1.00 94.44 94 ARG A N 1
ATOM 725 C CA . ARG A 1 94 ? 12.706 -8.604 -3.593 1.00 94.44 94 ARG A CA 1
ATOM 726 C C . ARG A 1 94 ? 12.964 -7.141 -3.230 1.00 94.44 94 ARG A C 1
ATOM 728 O O . ARG A 1 94 ? 14.094 -6.690 -3.380 1.00 94.44 94 ARG A O 1
ATOM 735 N N . HIS A 1 95 ? 11.941 -6.406 -2.798 1.00 97.12 95 HIS A N 1
ATOM 736 C CA . HIS A 1 95 ? 11.999 -4.955 -2.620 1.00 97.12 95 HIS A CA 1
ATOM 737 C C . HIS A 1 95 ? 11.292 -4.536 -1.337 1.00 97.12 95 HIS A C 1
ATOM 739 O O . HIS A 1 95 ? 10.155 -4.937 -1.098 1.00 97.12 95 HIS A O 1
ATOM 745 N N . ALA A 1 96 ? 11.945 -3.709 -0.530 1.00 98.00 96 ALA A N 1
ATOM 746 C CA . ALA A 1 96 ? 11.367 -3.119 0.670 1.00 98.00 96 ALA A CA 1
ATOM 747 C C . ALA A 1 96 ? 10.909 -1.683 0.367 1.00 98.00 96 ALA A C 1
ATOM 749 O O . ALA A 1 96 ? 11.672 -0.892 -0.186 1.00 98.00 96 ALA A O 1
ATOM 750 N N . ASP A 1 97 ? 9.672 -1.339 0.725 1.00 98.31 97 ASP A N 1
ATOM 751 C CA . ASP A 1 97 ? 9.096 -0.008 0.499 1.00 98.31 97 ASP A CA 1
ATOM 752 C C . ASP A 1 97 ? 8.067 0.301 1.595 1.00 98.31 97 ASP A C 1
ATOM 754 O O . ASP A 1 97 ? 7.347 -0.593 2.031 1.00 98.31 97 ASP A O 1
ATOM 758 N N . ASP A 1 98 ? 7.958 1.554 2.033 1.00 97.81 98 ASP A N 1
ATOM 759 C CA . ASP A 1 98 ? 6.863 1.994 2.914 1.00 97.81 98 ASP A CA 1
ATOM 760 C C . ASP A 1 98 ? 5.603 2.391 2.146 1.00 97.81 98 ASP A C 1
ATOM 762 O O . ASP A 1 98 ? 4.577 2.726 2.734 1.00 97.81 98 ASP A O 1
ATOM 766 N N . ASP A 1 99 ? 5.671 2.372 0.821 1.00 98.00 99 ASP A N 1
ATOM 767 C CA . ASP A 1 99 ? 4.685 2.941 -0.069 1.00 98.00 99 ASP A CA 1
ATOM 768 C C . ASP A 1 99 ? 4.300 4.399 0.238 1.00 98.00 99 ASP A C 1
ATOM 770 O O . ASP A 1 99 ? 3.180 4.828 -0.051 1.00 98.00 99 ASP A O 1
ATOM 774 N N . GLY A 1 100 ? 5.216 5.163 0.836 1.00 97.50 100 GLY A N 1
ATOM 775 C CA . GLY A 1 100 ? 4.988 6.524 1.315 1.00 97.50 100 GLY A CA 1
ATOM 776 C C . GLY A 1 100 ? 4.102 6.614 2.563 1.00 97.50 100 GLY A C 1
ATOM 777 O O . GLY A 1 100 ? 3.629 7.705 2.896 1.00 97.50 100 GLY A O 1
ATOM 778 N N . TRP A 1 101 ? 3.845 5.497 3.250 1.00 98.56 101 TRP A N 1
ATOM 779 C CA . TRP A 1 101 ? 3.196 5.516 4.556 1.00 98.56 101 TRP A CA 1
ATOM 780 C C . TRP A 1 101 ? 4.163 5.999 5.637 1.00 98.56 101 TRP A C 1
ATOM 782 O O . TRP A 1 101 ? 5.341 5.663 5.636 1.00 98.56 101 TRP A O 1
ATOM 792 N N . THR A 1 102 ? 3.659 6.772 6.599 1.00 98.31 102 THR A N 1
ATOM 793 C CA . THR A 1 102 ? 4.474 7.323 7.697 1.00 98.31 102 THR A CA 1
ATOM 794 C C . THR A 1 102 ? 3.891 6.951 9.059 1.00 98.31 102 THR A C 1
ATOM 796 O O . THR A 1 102 ? 2.668 7.015 9.218 1.00 98.31 102 THR A O 1
ATOM 799 N N . PRO A 1 103 ? 4.716 6.580 10.057 1.00 98.25 103 PRO A N 1
ATOM 800 C CA . PRO A 1 103 ? 4.232 6.343 11.410 1.00 98.25 103 PRO A CA 1
ATOM 801 C C . PRO A 1 103 ? 3.928 7.666 12.129 1.00 98.25 103 PRO A C 1
ATOM 803 O O . PRO A 1 103 ? 4.656 8.649 12.002 1.00 98.25 103 PRO A O 1
ATOM 806 N N . GLU A 1 104 ? 2.848 7.682 12.904 1.00 98.00 104 GLU A N 1
ATOM 807 C CA . GLU A 1 104 ? 2.510 8.729 13.881 1.00 98.00 104 GLU A CA 1
ATOM 808 C C . GLU A 1 104 ? 2.672 8.244 15.324 1.00 98.00 104 GLU A C 1
ATOM 810 O O . GLU A 1 104 ? 2.959 9.042 16.211 1.00 98.00 104 GLU A O 1
ATOM 815 N N . ALA A 1 105 ? 2.480 6.944 15.549 1.00 98.00 105 ALA A N 1
ATOM 816 C CA . ALA A 1 105 ? 2.677 6.264 16.822 1.00 98.00 105 ALA A CA 1
ATOM 817 C C . ALA A 1 105 ? 3.257 4.871 16.554 1.00 98.00 105 ALA A C 1
ATOM 819 O O . ALA A 1 105 ? 2.928 4.250 15.536 1.00 98.00 105 ALA A O 1
ATOM 820 N N . GLY A 1 106 ? 4.116 4.394 17.454 1.00 98.12 106 GLY A N 1
ATOM 821 C CA . GLY A 1 106 ? 4.960 3.225 17.211 1.00 98.12 106 GLY A CA 1
ATOM 822 C C . GLY A 1 106 ? 6.041 3.499 16.159 1.00 98.12 106 GLY A C 1
ATOM 823 O O . GLY A 1 106 ? 6.314 4.646 15.799 1.00 98.12 106 GLY A O 1
ATOM 824 N N . THR A 1 107 ? 6.672 2.441 15.658 1.00 98.38 107 THR A N 1
ATOM 825 C CA . THR A 1 107 ? 7.697 2.536 14.608 1.00 98.38 107 THR A CA 1
ATOM 826 C C . THR A 1 107 ? 7.458 1.525 13.497 1.00 98.38 107 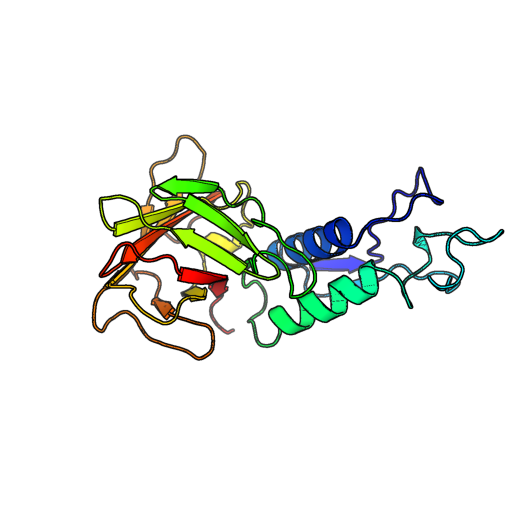THR A C 1
ATOM 828 O O . THR A 1 107 ? 6.779 0.512 13.684 1.00 98.38 107 THR A O 1
ATOM 831 N N . ILE A 1 108 ? 8.031 1.811 12.328 1.00 98.12 108 ILE A N 1
ATOM 832 C CA . ILE A 1 108 ? 8.093 0.878 11.206 1.00 98.12 108 ILE A CA 1
ATOM 833 C C . ILE A 1 108 ? 9.550 0.662 10.806 1.00 98.12 108 ILE A C 1
ATOM 835 O O . ILE A 1 108 ? 10.342 1.603 10.794 1.00 98.12 108 ILE A O 1
ATOM 839 N N . ALA A 1 109 ? 9.893 -0.572 10.461 1.00 98.25 109 ALA A N 1
ATOM 840 C CA . ALA A 1 109 ? 11.124 -0.914 9.767 1.00 98.25 109 ALA A CA 1
ATOM 841 C C . ALA A 1 109 ? 10.766 -1.647 8.474 1.00 98.25 109 ALA A C 1
ATOM 843 O O . ALA A 1 109 ? 9.893 -2.519 8.465 1.00 98.25 109 ALA A O 1
ATOM 844 N N . LEU A 1 110 ? 11.425 -1.277 7.379 1.00 98.06 110 LEU A N 1
ATOM 845 C CA . LEU A 1 110 ? 11.141 -1.862 6.074 1.00 98.06 110 LEU A CA 1
ATOM 846 C C . LEU A 1 110 ? 11.737 -3.265 6.000 1.00 98.06 110 LEU A C 1
ATOM 848 O O . LEU A 1 110 ? 12.871 -3.498 6.416 1.00 98.06 110 LEU A O 1
ATOM 852 N N . THR A 1 111 ? 10.976 -4.193 5.441 1.00 96.94 111 THR A N 1
ATOM 853 C CA . THR A 1 111 ? 11.464 -5.506 5.033 1.00 96.94 111 THR A CA 1
ATOM 854 C C . THR A 1 111 ? 10.881 -5.823 3.662 1.00 96.94 111 THR A C 1
ATOM 856 O O . THR A 1 111 ? 9.933 -5.180 3.214 1.00 96.94 111 THR A O 1
ATOM 859 N N . ASN A 1 112 ? 11.455 -6.788 2.955 1.00 97.31 112 ASN A N 1
ATOM 860 C CA . ASN A 1 112 ? 10.970 -7.135 1.626 1.00 97.31 112 ASN A CA 1
ATOM 861 C C . ASN A 1 112 ? 9.508 -7.610 1.694 1.00 97.31 112 ASN A C 1
ATOM 863 O O . ASN A 1 112 ? 9.212 -8.661 2.267 1.00 97.31 112 ASN A O 1
ATOM 867 N N . GLY A 1 113 ? 8.602 -6.830 1.098 1.00 96.06 113 GLY A N 1
ATOM 868 C CA . GLY A 1 113 ? 7.178 -7.151 0.978 1.00 96.06 113 GLY A CA 1
ATOM 869 C C . GLY A 1 113 ? 6.357 -6.971 2.252 1.00 96.06 113 GLY A C 1
ATOM 870 O O . GLY A 1 113 ? 5.277 -7.559 2.348 1.00 96.06 113 GLY A O 1
ATOM 871 N N . ALA A 1 114 ? 6.869 -6.235 3.243 1.00 97.50 114 ALA A N 1
ATOM 872 C CA . ALA A 1 114 ? 6.128 -5.913 4.456 1.00 97.50 114 ALA A CA 1
ATOM 873 C C . ALA A 1 114 ? 6.755 -4.759 5.257 1.00 97.50 114 ALA A C 1
ATOM 875 O O . ALA A 1 114 ? 7.907 -4.369 5.073 1.00 97.50 114 ALA A O 1
ATOM 876 N N . LEU A 1 115 ? 6.003 -4.285 6.249 1.00 98.06 115 LEU A N 1
ATOM 877 C CA . LEU A 1 115 ? 6.513 -3.463 7.341 1.00 98.06 115 LEU A CA 1
ATOM 878 C C . LEU A 1 115 ? 6.636 -4.299 8.613 1.00 98.06 115 LEU A C 1
ATOM 880 O O . LEU A 1 115 ? 5.670 -4.931 9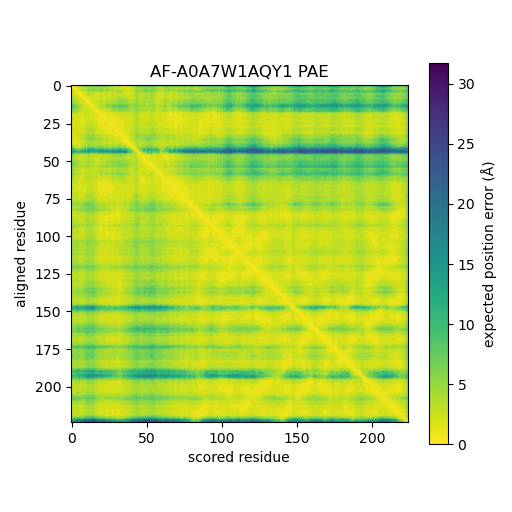.039 1.00 98.06 115 LEU A O 1
ATOM 884 N N . ASN A 1 116 ? 7.793 -4.248 9.266 1.00 97.62 116 ASN A N 1
ATOM 885 C CA . ASN A 1 116 ? 7.906 -4.624 10.671 1.00 97.62 116 ASN A CA 1
ATOM 886 C C . ASN A 1 116 ? 7.381 -3.462 11.509 1.00 97.62 116 ASN A C 1
ATOM 888 O O . ASN A 1 116 ? 8.031 -2.422 11.596 1.00 97.62 116 ASN A O 1
ATOM 892 N N . VAL A 1 117 ? 6.205 -3.627 12.104 1.00 97.75 117 VAL A N 1
ATOM 893 C CA . VAL A 1 117 ? 5.573 -2.610 12.944 1.00 97.75 117 VAL A CA 1
ATOM 894 C C . VAL A 1 117 ? 5.842 -2.917 14.413 1.00 97.75 117 VAL A C 1
ATOM 896 O O . VAL A 1 117 ? 5.641 -4.047 14.859 1.00 97.75 117 VAL A O 1
ATOM 899 N N . THR A 1 118 ? 6.305 -1.921 15.165 1.00 98.06 118 THR A N 1
ATOM 900 C CA . THR A 1 118 ? 6.532 -2.033 16.613 1.00 98.06 118 THR A CA 1
ATOM 901 C C . THR A 1 118 ? 5.571 -1.098 17.339 1.00 98.06 118 THR A C 1
ATOM 903 O O . THR A 1 118 ? 5.653 0.115 17.121 1.00 98.06 118 THR A O 1
ATOM 906 N N . PRO A 1 119 ? 4.654 -1.627 18.169 1.00 98.12 119 PRO A N 1
ATOM 907 C CA . PRO A 1 119 ? 3.758 -0.796 18.963 1.00 98.12 119 PRO A CA 1
ATOM 908 C C . PRO A 1 119 ? 4.512 0.108 19.944 1.00 98.12 119 PRO A C 1
ATOM 910 O O . PRO A 1 119 ? 5.585 -0.241 20.432 1.00 98.12 119 PRO A O 1
ATOM 913 N N . ASP A 1 120 ? 3.938 1.268 20.246 1.00 97.69 120 ASP A N 1
ATOM 914 C CA . ASP A 1 120 ? 4.428 2.154 21.304 1.00 97.69 120 ASP A CA 1
ATOM 915 C C . ASP A 1 120 ? 4.102 1.627 22.720 1.00 97.69 120 ASP A C 1
ATOM 917 O O . ASP A 1 120 ? 3.586 0.521 22.910 1.00 97.69 120 ASP A O 1
ATOM 921 N N . SER A 1 121 ? 4.375 2.437 23.748 1.00 96.06 121 SER A N 1
ATOM 922 C CA . SER A 1 121 ? 4.055 2.106 25.145 1.00 96.06 121 SER A CA 1
ATOM 923 C C . SER A 1 121 ? 2.552 1.964 25.418 1.00 96.06 121 SER A C 1
ATOM 925 O O . SER A 1 121 ? 2.168 1.292 26.377 1.00 96.06 121 SER A O 1
ATOM 927 N N . ALA A 1 122 ? 1.694 2.540 24.571 1.00 96.94 122 ALA A N 1
ATOM 928 C CA . ALA A 1 122 ? 0.246 2.369 24.610 1.00 96.94 122 ALA A CA 1
ATOM 929 C C . ALA A 1 122 ? -0.225 1.141 23.808 1.00 96.94 122 ALA A C 1
ATOM 931 O O . ALA A 1 122 ? -1.431 0.913 23.701 1.00 96.94 122 ALA A O 1
ATOM 932 N N . ARG A 1 123 ? 0.706 0.324 23.289 1.00 97.88 123 ARG A N 1
ATOM 933 C CA . ARG A 1 123 ? 0.445 -0.839 22.427 1.00 97.88 123 ARG A CA 1
ATOM 934 C C . ARG A 1 123 ? -0.287 -0.448 21.143 1.00 97.88 123 ARG A C 1
ATOM 936 O O . ARG A 1 123 ? -1.136 -1.195 20.653 1.00 97.88 123 ARG A O 1
ATOM 943 N N . ARG A 1 124 ? 0.047 0.718 20.585 1.00 97.94 124 ARG A N 1
ATOM 944 C CA . ARG A 1 124 ? -0.532 1.238 19.347 1.00 97.94 124 ARG A CA 1
ATOM 945 C C . ARG A 1 124 ? 0.519 1.406 18.256 1.00 97.94 124 ARG A C 1
ATOM 947 O O . ARG A 1 124 ? 1.650 1.811 18.509 1.00 97.94 124 ARG A O 1
ATOM 954 N N . VAL A 1 125 ? 0.105 1.144 17.021 1.00 98.50 125 VAL A N 1
ATOM 955 C CA . VAL A 1 125 ? 0.763 1.645 15.813 1.00 98.50 125 VAL A CA 1
ATOM 956 C C . VAL A 1 125 ? -0.246 2.487 15.047 1.00 98.50 125 VAL A C 1
ATOM 958 O O . VAL A 1 125 ? -1.340 2.014 14.747 1.00 98.50 125 VAL A O 1
ATOM 961 N N . THR A 1 126 ? 0.125 3.714 14.698 1.00 98.69 126 THR A N 1
ATOM 962 C CA . THR A 1 126 ? -0.694 4.576 13.840 1.00 98.69 126 THR A CA 1
ATOM 963 C C . THR A 1 126 ? 0.088 4.907 12.588 1.00 98.69 126 THR A C 1
ATOM 965 O O . THR A 1 126 ? 1.180 5.462 12.683 1.00 98.69 126 THR A O 1
ATOM 968 N N . LEU A 1 127 ? -0.466 4.590 11.420 1.00 98.69 127 LEU A N 1
ATOM 969 C CA . LEU A 1 127 ? 0.147 4.872 10.124 1.00 98.69 127 LEU A CA 1
ATOM 970 C C . LEU A 1 127 ? -0.724 5.841 9.323 1.00 98.69 127 LEU A C 1
ATOM 972 O O . LEU A 1 127 ? -1.943 5.678 9.252 1.00 98.69 127 LEU A O 1
ATOM 976 N N . ARG A 1 128 ? -0.099 6.814 8.664 1.00 98.38 128 ARG A N 1
ATOM 977 C CA . ARG A 1 128 ? -0.740 7.672 7.662 1.00 98.38 128 ARG A CA 1
ATOM 978 C C . ARG A 1 128 ? -0.363 7.229 6.266 1.00 98.38 128 ARG A C 1
ATOM 980 O O . ARG A 1 128 ? 0.818 7.027 6.002 1.00 98.38 128 ARG A O 1
ATOM 987 N N . SER A 1 129 ? -1.341 7.172 5.371 1.00 98.44 129 SER A N 1
ATOM 988 C CA . SER A 1 129 ? -1.091 6.949 3.947 1.00 98.44 129 SER A CA 1
ATOM 989 C C . SER A 1 129 ? -0.398 8.155 3.300 1.00 98.44 129 SER A C 1
ATOM 991 O O . SER A 1 129 ? -0.409 9.248 3.876 1.00 98.44 129 SER A O 1
ATOM 993 N N . PRO A 1 130 ? 0.103 8.025 2.062 1.00 97.12 130 PRO A N 1
ATOM 994 C CA . PRO A 1 130 ? 0.366 9.179 1.207 1.00 97.12 130 PRO A CA 1
ATOM 995 C C . PRO A 1 130 ? -0.878 10.063 1.046 1.00 97.12 130 PRO A C 1
ATOM 997 O O . PRO A 1 130 ? -2.012 9.588 1.191 1.00 97.12 130 PRO A O 1
ATOM 1000 N N . ARG A 1 131 ? -0.655 11.342 0.733 1.00 95.88 131 ARG A N 1
ATOM 1001 C CA . ARG A 1 131 ? -1.707 12.293 0.336 1.00 95.88 131 ARG A CA 1
ATOM 1002 C C . ARG A 1 131 ? -2.103 12.108 -1.126 1.00 95.88 131 ARG A C 1
ATOM 1004 O O . ARG A 1 131 ? -1.433 11.389 -1.867 1.00 95.88 131 ARG A O 1
ATOM 1011 N N . GLY A 1 132 ? -3.153 12.804 -1.556 1.00 95.00 132 GLY A N 1
ATOM 1012 C CA . GLY A 1 132 ? -3.600 12.783 -2.943 1.00 95.00 132 GLY A CA 1
ATOM 1013 C C . GLY A 1 132 ? -4.203 11.442 -3.340 1.00 95.00 132 GLY A C 1
ATOM 1014 O O . GLY A 1 132 ? -4.107 11.054 -4.503 1.00 95.00 132 GLY A O 1
ATOM 1015 N N . LEU A 1 133 ? -4.806 10.723 -2.388 1.00 95.75 133 LEU A N 1
ATOM 1016 C CA . LEU A 1 133 ? -5.444 9.446 -2.673 1.00 95.75 133 LEU A CA 1
ATOM 1017 C C . LEU A 1 133 ? -6.482 9.580 -3.801 1.00 95.75 133 LEU A C 1
ATOM 1019 O O . LEU A 1 133 ? -7.148 10.612 -3.959 1.00 95.75 133 LEU A O 1
ATOM 1023 N N . PRO A 1 134 ? -6.654 8.523 -4.604 1.00 92.81 134 PRO A N 1
ATOM 1024 C CA . PRO A 1 134 ? -7.577 8.557 -5.722 1.00 92.81 134 PRO A CA 1
ATOM 1025 C C . PRO A 1 134 ? -9.026 8.717 -5.227 1.00 92.81 134 PRO A C 1
ATOM 1027 O O . PRO A 1 134 ? -9.385 8.176 -4.178 1.00 92.81 134 PRO A O 1
ATOM 1030 N N . PRO A 1 135 ? -9.921 9.373 -5.995 1.00 89.31 135 PRO A N 1
ATOM 1031 C CA . PRO A 1 135 ? -11.269 9.719 -5.522 1.00 89.31 135 PRO A CA 1
ATOM 1032 C C . PRO A 1 135 ? -12.108 8.542 -5.006 1.00 89.31 135 PRO A C 1
ATOM 1034 O O . PRO A 1 135 ? -12.991 8.712 -4.170 1.00 89.31 135 PRO A O 1
ATOM 1037 N N . HIS A 1 136 ? -11.847 7.329 -5.497 1.00 89.38 136 HIS A N 1
ATOM 1038 C CA . HIS A 1 136 ? -12.572 6.127 -5.097 1.00 89.38 136 HIS A CA 1
ATOM 1039 C C . HIS A 1 136 ? -12.124 5.543 -3.746 1.00 89.38 136 HIS A C 1
ATOM 1041 O O . HIS A 1 136 ? -12.832 4.688 -3.216 1.00 89.38 136 HIS A O 1
ATOM 1047 N N . ALA A 1 137 ? -11.021 6.017 -3.153 1.00 92.19 137 ALA A N 1
ATOM 1048 C CA . ALA A 1 137 ? -10.575 5.622 -1.815 1.00 92.19 137 ALA A CA 1
ATOM 1049 C C . ALA A 1 137 ? -11.684 5.809 -0.766 1.00 92.19 137 ALA A C 1
ATOM 1051 O O . ALA A 1 137 ? -11.946 4.931 0.054 1.00 92.19 137 ALA A O 1
ATOM 1052 N N . GLY A 1 138 ? -12.410 6.926 -0.861 1.00 89.94 138 GLY A N 1
ATOM 1053 C CA . GLY A 1 138 ? -13.509 7.259 0.042 1.00 89.94 138 GLY A CA 1
ATOM 1054 C C . GLY A 1 138 ? -14.754 6.383 -0.084 1.00 89.94 138 GLY A C 1
ATOM 1055 O O . GLY A 1 138 ? -15.612 6.442 0.791 1.00 89.94 138 GLY A O 1
ATOM 1056 N N . ARG A 1 139 ? -14.842 5.542 -1.123 1.00 91.12 139 ARG A N 1
ATOM 1057 C CA . ARG A 1 139 ? -15.970 4.629 -1.387 1.00 91.12 139 ARG A CA 1
ATOM 1058 C C . ARG A 1 139 ? -15.667 3.169 -1.050 1.00 91.12 139 ARG A C 1
ATOM 1060 O O . ARG A 1 139 ? -16.493 2.302 -1.324 1.00 91.12 139 ARG A O 1
ATOM 1067 N N . ALA A 1 140 ? -14.492 2.880 -0.491 1.00 94.81 140 ALA A N 1
ATOM 1068 C CA . ALA A 1 140 ? -14.137 1.523 -0.098 1.00 94.81 140 ALA A CA 1
ATOM 1069 C C . ALA A 1 140 ? -15.171 0.960 0.889 1.00 94.81 140 ALA A C 1
ATOM 1071 O O . ALA A 1 140 ? -15.482 1.598 1.896 1.00 94.81 140 ALA A O 1
ATOM 1072 N N . ALA A 1 141 ? -15.689 -0.230 0.590 1.00 95.19 141 ALA A N 1
ATOM 1073 C CA . ALA A 1 141 ? -16.681 -0.925 1.408 1.00 95.19 141 ALA A CA 1
ATOM 1074 C C . ALA A 1 141 ? -16.034 -1.673 2.586 1.00 95.19 141 ALA A C 1
ATOM 1076 O O . ALA A 1 141 ? -16.677 -1.932 3.602 1.00 95.19 141 ALA A O 1
ATOM 1077 N N . MET A 1 142 ? -14.758 -2.030 2.446 1.00 96.00 142 MET A N 1
ATOM 1078 C CA . MET A 1 142 ? -14.006 -2.811 3.422 1.00 96.00 142 MET A CA 1
ATOM 1079 C C . MET A 1 142 ? -12.529 -2.436 3.368 1.00 96.00 142 MET A C 1
ATOM 1081 O O . MET A 1 142 ? -12.000 -2.118 2.303 1.00 96.00 142 MET A O 1
ATOM 1085 N N . PHE A 1 143 ? -11.860 -2.535 4.508 1.00 97.44 143 PHE A N 1
ATOM 1086 C CA . PHE A 1 143 ? -10.418 -2.392 4.631 1.00 97.44 143 PHE A CA 1
ATOM 1087 C C . PHE A 1 143 ? -9.803 -3.721 5.061 1.00 97.44 143 PHE A C 1
ATOM 1089 O O . PHE A 1 143 ? -10.381 -4.430 5.885 1.00 97.44 143 PHE A O 1
ATOM 1096 N N . ILE A 1 144 ? -8.646 -4.064 4.499 1.00 97.31 144 ILE A N 1
ATOM 1097 C CA . ILE A 1 144 ? -7.862 -5.240 4.883 1.00 97.31 144 ILE A CA 1
ATOM 1098 C C . ILE A 1 144 ? -6.531 -4.770 5.452 1.00 97.31 144 ILE A C 1
ATOM 1100 O O . ILE A 1 144 ? -5.795 -4.040 4.786 1.00 97.31 144 ILE A O 1
ATOM 1104 N N . VAL A 1 145 ? -6.212 -5.240 6.652 1.00 98.00 145 VAL A N 1
ATOM 1105 C CA . VAL A 1 145 ? -4.907 -5.077 7.289 1.00 98.00 145 VAL A CA 1
ATOM 1106 C C . VAL A 1 145 ? -4.212 -6.432 7.276 1.00 98.00 145 VAL A C 1
ATOM 1108 O O . VAL A 1 145 ? -4.716 -7.395 7.847 1.00 98.00 145 VAL A O 1
ATOM 1111 N N . GLY A 1 146 ? -3.052 -6.516 6.627 1.00 97.00 146 GLY A N 1
ATOM 1112 C CA . GLY A 1 146 ? -2.252 -7.729 6.426 1.00 97.00 146 GLY A CA 1
ATOM 1113 C C . GLY A 1 146 ? -1.535 -8.253 7.669 1.00 97.00 146 GLY A C 1
ATOM 1114 O O . GLY A 1 146 ? -0.370 -8.630 7.566 1.00 97.00 146 GLY A O 1
ATOM 1115 N N . LEU A 1 147 ? -2.218 -8.237 8.811 1.00 92.88 147 LEU A N 1
ATOM 1116 C CA . LEU A 1 147 ? -1.830 -8.794 10.105 1.00 92.88 147 LEU A CA 1
ATOM 1117 C C . LEU A 1 147 ? -2.794 -9.937 10.444 1.00 92.88 147 LEU A C 1
ATOM 1119 O O . LEU A 1 147 ? -3.937 -9.932 9.989 1.00 92.88 147 LEU A O 1
ATOM 1123 N N . ARG A 1 148 ? -2.346 -10.929 11.217 1.00 77.19 148 ARG A N 1
ATOM 1124 C CA . ARG A 1 148 ? -3.176 -12.096 11.577 1.00 77.19 148 ARG A CA 1
ATOM 1125 C C . ARG A 1 148 ? -3.392 -12.273 13.075 1.00 77.19 148 ARG A C 1
ATOM 1127 O O . ARG A 1 148 ? -4.407 -12.836 13.458 1.00 77.19 148 ARG A O 1
ATOM 1134 N N . GLU A 1 149 ? -2.476 -11.784 13.906 1.00 85.50 149 GLU A N 1
ATOM 1135 C CA . GLU A 1 149 ? -2.465 -12.076 15.341 1.00 85.50 149 GLU A CA 1
ATOM 1136 C C . GLU A 1 149 ? -2.116 -10.843 16.175 1.00 85.50 149 GLU A C 1
ATOM 1138 O O . GLU A 1 149 ? -1.450 -9.916 15.708 1.00 85.50 149 GLU A O 1
ATOM 1143 N N . GLY A 1 150 ? -2.557 -10.855 17.434 1.00 90.44 150 GLY A N 1
ATOM 1144 C CA . GLY A 1 150 ? -2.229 -9.845 18.441 1.00 90.44 150 GLY A CA 1
ATOM 1145 C C . GLY A 1 150 ? -2.990 -8.526 18.319 1.00 90.44 150 GLY A C 1
ATOM 1146 O O . GLY A 1 150 ? -2.856 -7.693 19.206 1.00 90.44 150 GLY A O 1
ATOM 1147 N N . LEU A 1 151 ? -3.784 -8.337 17.265 1.00 95.19 151 LEU A N 1
ATOM 1148 C CA . LEU A 1 151 ? -4.585 -7.139 17.032 1.00 95.19 151 LEU A CA 1
ATOM 1149 C C . LEU A 1 151 ? -5.865 -7.178 17.877 1.00 95.19 151 LEU A C 1
ATOM 1151 O O . LEU A 1 151 ? -6.619 -8.145 17.818 1.00 95.19 151 LEU A O 1
ATOM 1155 N N . THR A 1 152 ? -6.118 -6.127 18.647 1.00 96.56 152 THR A N 1
ATOM 1156 C CA . THR A 1 152 ? -7.305 -5.992 19.508 1.00 96.56 152 THR A CA 1
ATOM 1157 C C . THR A 1 152 ? -8.301 -4.981 18.958 1.00 96.56 152 THR A C 1
ATOM 1159 O O . THR A 1 152 ? -9.504 -5.105 19.210 1.00 96.56 152 THR A O 1
ATOM 1162 N N . ARG A 1 153 ? -7.825 -4.017 18.159 1.00 97.75 153 ARG A N 1
ATOM 1163 C CA . ARG A 1 153 ? -8.654 -3.027 17.472 1.00 97.75 153 ARG A CA 1
ATOM 1164 C C . ARG A 1 153 ? -8.008 -2.546 16.179 1.00 97.75 153 ARG A C 1
ATOM 1166 O O . ARG A 1 153 ? -6.790 -2.400 16.094 1.00 97.75 153 ARG A O 1
ATOM 1173 N N . VAL A 1 154 ? -8.848 -2.231 15.202 1.00 98.31 154 VAL A N 1
ATOM 1174 C CA . VAL A 1 154 ? -8.478 -1.483 14.001 1.00 98.31 154 VAL A CA 1
ATOM 1175 C C . VAL A 1 154 ? -9.430 -0.318 13.845 1.00 98.31 154 VAL A C 1
ATOM 1177 O O . VAL A 1 154 ? -10.645 -0.510 13.798 1.00 98.31 154 VAL A O 1
ATOM 1180 N N . ARG A 1 155 ? -8.876 0.878 13.674 1.00 98.50 155 ARG A N 1
ATOM 1181 C CA . ARG A 1 155 ? -9.628 2.060 13.270 1.00 98.50 155 ARG A CA 1
ATOM 1182 C C . ARG A 1 155 ? -9.016 2.649 12.011 1.00 98.50 155 ARG A C 1
ATOM 1184 O O . ARG A 1 155 ? -7.818 2.898 11.94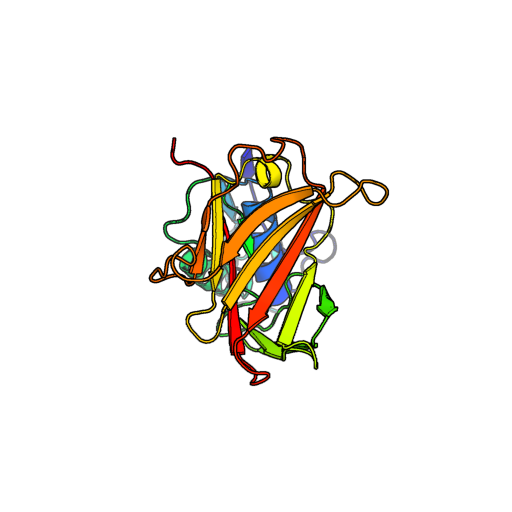4 1.00 98.50 155 ARG A O 1
ATOM 1191 N N . VAL A 1 156 ? -9.857 2.886 11.013 1.00 98.38 156 VAL A N 1
ATOM 1192 C CA . VAL A 1 156 ? -9.489 3.579 9.779 1.00 98.38 156 VAL A CA 1
ATOM 1193 C C . VAL A 1 156 ? -10.238 4.896 9.744 1.00 98.38 156 VAL A C 1
ATOM 1195 O O . VAL A 1 156 ? -11.469 4.919 9.766 1.00 98.38 156 VAL A O 1
ATOM 1198 N N . SER A 1 157 ? -9.492 5.986 9.653 1.00 97.94 157 SER A N 1
ATOM 1199 C CA . SER A 1 157 ? -10.012 7.342 9.537 1.00 97.94 157 SER A CA 1
ATOM 1200 C C . SER A 1 157 ? -9.554 7.964 8.222 1.00 97.94 157 SER A C 1
ATOM 1202 O O . SER A 1 157 ? -8.513 7.599 7.678 1.00 97.94 157 SER A O 1
ATOM 1204 N N . GLY A 1 158 ? -10.323 8.913 7.702 1.00 97.06 158 GLY A N 1
ATOM 1205 C CA . GLY A 1 158 ? -9.989 9.653 6.492 1.00 97.06 158 GLY A CA 1
ATOM 1206 C C . GLY A 1 158 ? -10.279 11.138 6.644 1.00 97.06 158 GLY A C 1
ATOM 1207 O O . GLY A 1 158 ? -11.238 11.522 7.319 1.00 97.06 158 GLY A O 1
ATOM 1208 N N . ARG A 1 159 ? -9.463 11.961 5.989 1.00 96.31 159 ARG A N 1
ATOM 1209 C CA . ARG A 1 159 ? -9.660 13.412 5.883 1.00 96.31 159 ARG A CA 1
ATOM 1210 C C . ARG A 1 159 ? -9.739 13.846 4.425 1.00 96.31 159 ARG A C 1
ATOM 1212 O O . ARG A 1 159 ? -9.185 13.183 3.547 1.00 96.31 159 ARG A O 1
ATOM 1219 N N . GLN A 1 160 ? -10.458 14.933 4.164 1.00 95.00 160 GLN A N 1
ATOM 1220 C CA . GLN A 1 160 ? -10.739 15.410 2.801 1.00 95.00 160 GLN A CA 1
ATOM 1221 C C . GLN A 1 160 ? -9.674 16.380 2.265 1.00 95.00 160 GLN A C 1
ATOM 1223 O O . GLN A 1 160 ? -9.510 16.493 1.052 1.00 95.00 160 GLN A O 1
ATOM 1228 N N . SER A 1 161 ? -8.959 17.055 3.165 1.00 94.00 161 SER A N 1
ATOM 1229 C CA . SER A 1 161 ? -7.817 17.935 2.901 1.00 94.00 161 SER A CA 1
ATOM 1230 C C . SER A 1 161 ? -6.879 17.926 4.112 1.00 94.00 161 SER A C 1
ATOM 1232 O O . SER A 1 161 ? -7.125 17.209 5.085 1.00 94.00 161 SER A O 1
ATOM 1234 N N . GLU A 1 162 ? -5.802 18.707 4.067 1.00 91.00 162 GLU A N 1
ATOM 1235 C CA . GLU A 1 162 ? -4.867 18.835 5.184 1.00 91.00 162 GLU A CA 1
ATOM 1236 C C . GLU A 1 162 ? -5.496 19.499 6.418 1.00 91.00 162 GLU A C 1
ATOM 1238 O O . GLU A 1 162 ? -5.202 19.097 7.543 1.00 91.00 162 GLU A O 1
ATOM 1243 N N . GLU A 1 163 ? -6.379 20.467 6.196 1.00 92.69 163 GLU A N 1
ATOM 1244 C CA . GLU A 1 163 ? -7.059 21.266 7.218 1.00 92.69 163 GLU A CA 1
ATOM 1245 C C . GLU A 1 163 ? -8.338 20.597 7.732 1.00 92.69 163 GLU A C 1
ATOM 1247 O O . GLU A 1 163 ? -8.869 20.991 8.766 1.00 92.69 163 GLU A O 1
ATOM 1252 N N . ALA A 1 164 ? -8.853 19.602 7.004 1.00 93.88 164 ALA A N 1
ATOM 1253 C CA . ALA A 1 164 ? -10.060 18.887 7.384 1.00 93.88 164 ALA A CA 1
ATOM 1254 C C . ALA A 1 164 ? -9.812 17.934 8.562 1.00 93.88 164 ALA A C 1
ATOM 1256 O O . ALA A 1 164 ? -8.796 17.232 8.623 1.00 93.88 164 ALA A O 1
ATOM 1257 N N . ASP A 1 165 ? -10.812 17.833 9.435 1.00 95.50 165 ASP A N 1
ATOM 1258 C CA . ASP A 1 165 ? -10.810 16.872 10.530 1.00 95.50 165 ASP A CA 1
ATOM 1259 C C . ASP A 1 165 ? -10.831 15.420 10.035 1.00 95.50 165 ASP A C 1
ATOM 1261 O O . ASP A 1 165 ? 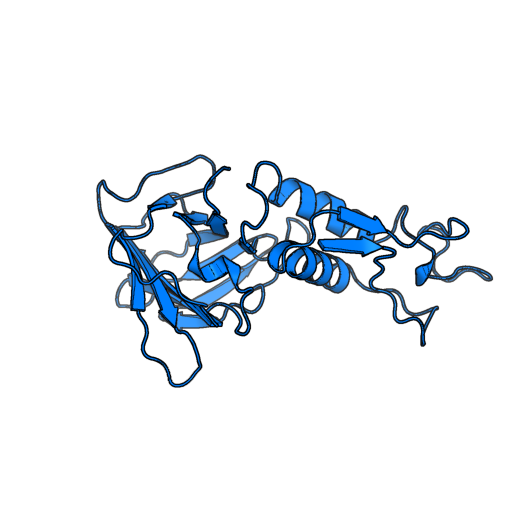-11.340 15.077 8.959 1.00 95.50 165 ASP A O 1
ATOM 1265 N N . TRP A 1 166 ? -10.294 14.533 10.871 1.00 96.12 166 TRP A N 1
ATOM 1266 C CA . TRP A 1 166 ? -10.351 13.097 10.644 1.00 96.12 166 TRP A CA 1
ATOM 1267 C C . TRP A 1 166 ? -11.754 12.562 10.927 1.00 96.12 166 TRP A C 1
ATOM 1269 O O . TRP A 1 166 ? -12.253 12.640 12.047 1.00 96.12 166 TRP A O 1
ATOM 1279 N N . SER A 1 167 ? -12.359 11.940 9.920 1.00 95.75 167 SER A N 1
ATOM 1280 C CA . SER A 1 167 ? -13.627 11.221 10.046 1.00 95.75 167 SER A CA 1
ATOM 1281 C C . SER A 1 167 ? -13.384 9.716 10.125 1.00 95.75 167 SER A C 1
ATOM 1283 O O . SER A 1 167 ? -12.610 9.166 9.339 1.00 95.75 167 SER A O 1
ATOM 1285 N N . VAL A 1 168 ? -14.035 9.031 11.066 1.00 96.94 168 VAL A N 1
ATOM 1286 C CA . VAL A 1 168 ? -13.923 7.572 11.189 1.00 96.94 168 VAL A CA 1
ATOM 1287 C C . VAL A 1 168 ? -14.664 6.911 10.029 1.00 96.94 168 VAL A C 1
ATOM 1289 O O . VAL A 1 168 ? -15.860 7.123 9.832 1.00 96.94 168 VAL A O 1
ATOM 1292 N N . LEU A 1 169 ? -13.946 6.091 9.266 1.00 97.00 169 LEU A N 1
ATOM 1293 C CA . LEU A 1 169 ? -14.487 5.321 8.148 1.00 97.00 169 LEU A CA 1
ATOM 1294 C C . LEU A 1 169 ? -14.827 3.892 8.561 1.00 97.00 169 LEU A C 1
ATOM 1296 O O . LEU A 1 169 ? -15.787 3.319 8.050 1.00 97.00 169 LEU A O 1
ATOM 1300 N N . ALA A 1 170 ? -14.036 3.314 9.461 1.00 97.31 170 ALA A N 1
ATOM 1301 C CA . ALA A 1 170 ? -14.214 1.967 9.978 1.00 97.31 170 ALA A CA 1
ATOM 1302 C C . ALA A 1 170 ? -13.606 1.854 11.382 1.00 97.31 170 ALA A C 1
ATOM 1304 O O . ALA A 1 170 ? -12.572 2.459 11.660 1.00 97.31 170 ALA A O 1
ATOM 1305 N N . ASP A 1 171 ? -14.236 1.078 12.257 1.00 97.62 171 ASP A N 1
ATOM 1306 C CA . ASP A 1 171 ? -13.761 0.810 13.616 1.00 97.62 171 ASP A CA 1
ATOM 1307 C C . ASP A 1 171 ? -14.265 -0.574 14.029 1.00 97.62 171 ASP A C 1
ATOM 1309 O O . ASP A 1 171 ? -15.467 -0.834 13.969 1.00 97.62 171 ASP A O 1
ATOM 1313 N N . ALA A 1 172 ? -13.355 -1.474 14.384 1.00 97.25 172 ALA A N 1
ATOM 1314 C CA . ALA A 1 172 ? -13.693 -2.806 14.864 1.00 97.25 172 ALA A CA 1
ATOM 1315 C C . ALA A 1 172 ? -12.726 -3.249 15.956 1.00 97.25 172 ALA A C 1
ATOM 1317 O O . ALA A 1 172 ? -11.536 -2.937 15.916 1.00 97.25 172 ALA A O 1
ATOM 1318 N N . SER A 1 173 ? -13.244 -4.022 16.902 1.00 96.62 173 SER A N 1
ATOM 1319 C CA . SER A 1 173 ? -12.499 -4.664 17.982 1.00 96.62 173 SER A CA 1
ATOM 1320 C C . SER A 1 173 ? -13.125 -6.017 18.320 1.00 96.62 173 SER A C 1
ATOM 1322 O O . SER A 1 173 ? -14.264 -6.295 17.932 1.00 96.62 173 SER A O 1
ATOM 1324 N N . GLY A 1 174 ? -12.374 -6.861 19.033 1.00 91.62 174 GLY A N 1
ATOM 1325 C CA . GLY A 1 174 ? -12.845 -8.185 19.455 1.00 91.62 174 GLY A CA 1
ATOM 1326 C C . GLY A 1 174 ? -13.366 -9.015 18.278 1.00 91.62 174 GLY A C 1
ATOM 1327 O O . GLY A 1 174 ? -12.735 -9.060 17.222 1.00 91.62 174 GLY A O 1
ATOM 1328 N N . ASP A 1 175 ? -14.549 -9.608 18.431 1.00 88.94 175 ASP A N 1
ATOM 1329 C CA . ASP A 1 175 ? -15.151 -10.508 17.434 1.00 88.94 175 ASP A CA 1
ATOM 1330 C C . ASP A 1 175 ? -15.519 -9.823 16.104 1.00 88.94 175 ASP A C 1
ATOM 1332 O O . ASP A 1 175 ? -15.736 -10.494 15.093 1.00 88.94 175 ASP A O 1
ATOM 1336 N N . ALA A 1 176 ? -15.557 -8.484 16.061 1.00 92.25 176 ALA A N 1
ATOM 1337 C CA . ALA A 1 176 ? -15.762 -7.739 14.817 1.00 92.25 176 ALA A CA 1
ATOM 1338 C C . ALA A 1 176 ? -14.507 -7.720 13.917 1.00 92.25 176 ALA A C 1
ATOM 1340 O O . ALA A 1 176 ? -14.602 -7.380 12.734 1.00 92.25 176 ALA A O 1
ATOM 1341 N N . LEU A 1 177 ? -13.334 -8.094 14.446 1.00 94.56 177 LEU A N 1
ATOM 1342 C CA . LEU A 1 177 ? -12.106 -8.278 13.671 1.00 94.56 177 LEU A CA 1
ATOM 1343 C C . LEU A 1 177 ? -12.165 -9.601 12.902 1.00 94.56 177 LEU A C 1
ATOM 1345 O O . LEU A 1 177 ? -11.714 -10.650 13.358 1.00 94.56 177 LEU A O 1
ATOM 1349 N N . ARG A 1 178 ? -12.714 -9.558 11.688 1.00 93.88 178 ARG A N 1
ATOM 1350 C CA . ARG A 1 178 ? -12.917 -10.766 10.886 1.00 93.88 178 ARG A CA 1
ATOM 1351 C C . ARG A 1 178 ? -11.625 -11.206 10.199 1.00 93.88 178 ARG A C 1
ATOM 1353 O O . ARG A 1 178 ? -11.181 -10.575 9.239 1.00 93.88 178 ARG A O 1
ATOM 1360 N N . ALA A 1 179 ? -11.059 -12.328 10.629 1.00 93.75 179 ALA A N 1
ATOM 1361 C CA . ALA A 1 179 ? -9.903 -12.929 9.973 1.00 93.75 179 ALA A CA 1
ATOM 1362 C C . ALA A 1 179 ? -10.226 -13.430 8.551 1.00 93.75 179 ALA A C 1
ATOM 1364 O O . ALA A 1 179 ? -11.297 -13.970 8.271 1.00 93.75 179 ALA A O 1
ATOM 1365 N N . THR A 1 180 ? -9.269 -13.261 7.642 1.00 92.00 180 THR A N 1
ATOM 1366 C CA . THR A 1 180 ? -9.302 -13.739 6.255 1.00 92.00 180 THR A CA 1
ATOM 1367 C C . THR A 1 180 ? -7.927 -14.277 5.862 1.00 92.00 180 THR A C 1
ATOM 1369 O O . THR A 1 180 ? -6.928 -14.038 6.542 1.00 92.00 180 THR A O 1
ATOM 1372 N N . THR A 1 181 ? -7.827 -14.942 4.710 1.00 90.19 181 THR A N 1
ATOM 1373 C CA . THR A 1 181 ? -6.529 -15.374 4.165 1.00 90.19 181 THR A CA 1
ATOM 1374 C C . THR A 1 181 ? -5.581 -14.203 3.873 1.00 90.19 181 THR A C 1
ATOM 1376 O O . THR A 1 181 ? -4.363 -14.385 3.892 1.00 90.19 181 THR A O 1
ATOM 1379 N N . ALA A 1 182 ? -6.111 -12.994 3.661 1.00 90.88 182 ALA A N 1
ATOM 1380 C CA . ALA A 1 182 ? -5.342 -11.783 3.381 1.00 90.88 182 ALA A CA 1
ATOM 1381 C C . ALA A 1 182 ? -5.016 -10.937 4.631 1.00 90.88 182 ALA A C 1
ATOM 1383 O O . ALA A 1 182 ? -4.324 -9.930 4.495 1.00 90.88 182 ALA A O 1
ATOM 1384 N N . GLY A 1 183 ? -5.491 -11.329 5.822 1.00 95.06 183 GLY A N 1
ATOM 1385 C CA . GLY A 1 183 ? -5.346 -10.578 7.076 1.00 95.06 183 GLY A CA 1
ATOM 1386 C C . GLY A 1 183 ? -6.690 -10.282 7.748 1.00 95.06 183 GLY A C 1
ATOM 1387 O O . GLY A 1 183 ? -7.672 -10.983 7.502 1.00 95.06 183 GLY A O 1
ATOM 1388 N N . ILE A 1 184 ? -6.754 -9.243 8.578 1.00 96.81 184 ILE A N 1
ATOM 1389 C CA . ILE A 1 184 ? -7.984 -8.808 9.250 1.00 96.81 184 ILE A CA 1
ATOM 1390 C C . ILE A 1 184 ? -8.794 -7.879 8.344 1.00 96.81 184 ILE A C 1
ATOM 1392 O O . ILE A 1 184 ? -8.282 -6.885 7.830 1.00 96.81 184 ILE A O 1
ATOM 1396 N N . ALA A 1 185 ? -10.073 -8.204 8.171 1.00 95.56 185 ALA A N 1
ATOM 1397 C CA . ALA A 1 185 ? -11.038 -7.414 7.427 1.00 95.56 185 ALA A CA 1
ATOM 1398 C C . ALA A 1 185 ? -11.911 -6.574 8.361 1.00 95.56 185 ALA A C 1
ATOM 1400 O O . ALA A 1 185 ? -12.492 -7.096 9.311 1.00 95.56 185 ALA A O 1
ATOM 1401 N N . VAL A 1 186 ? -12.067 -5.295 8.022 1.00 96.12 186 VAL A N 1
ATOM 1402 C CA . VAL A 1 186 ? -12.896 -4.339 8.759 1.00 96.12 186 VAL A CA 1
ATOM 1403 C C . VAL A 1 186 ? -13.869 -3.673 7.799 1.00 96.12 186 VAL A C 1
ATOM 1405 O O . VAL A 1 186 ? -13.464 -3.058 6.809 1.00 96.12 186 VAL A O 1
ATOM 1408 N N . SER A 1 187 ? -15.162 -3.813 8.073 1.00 96.06 187 SER A N 1
ATOM 1409 C CA . SER A 1 187 ? -16.214 -3.201 7.262 1.00 96.06 187 SER A CA 1
ATOM 1410 C C . SER A 1 187 ? -16.267 -1.693 7.481 1.00 96.06 187 SER A C 1
ATOM 1412 O O . SER A 1 187 ? -16.094 -1.206 8.598 1.00 96.06 187 SER A O 1
ATOM 1414 N N . ARG A 1 188 ? -16.548 -0.949 6.411 1.00 95.38 188 ARG A N 1
ATOM 1415 C CA . ARG A 1 188 ? -16.853 0.477 6.515 1.00 95.38 188 ARG A CA 1
ATOM 1416 C C . ARG A 1 188 ? -18.105 0.684 7.376 1.00 95.38 188 ARG A C 1
ATOM 1418 O O . ARG A 1 188 ? -19.080 -0.051 7.231 1.00 95.38 188 ARG A O 1
ATOM 1425 N N . SER A 1 189 ? -18.099 1.711 8.222 1.00 93.81 189 SER A N 1
ATOM 1426 C CA . SER A 1 189 ? -19.300 2.148 8.933 1.00 93.81 189 SER A CA 1
ATOM 1427 C C . SER A 1 189 ? -20.360 2.659 7.953 1.00 93.81 189 SER A C 1
ATOM 1429 O O . SER A 1 189 ? -20.055 3.415 7.030 1.00 93.81 189 SER A O 1
ATOM 1431 N N . VAL A 1 190 ? -21.622 2.301 8.194 1.00 88.31 190 VAL A N 1
ATOM 1432 C CA . VAL A 1 190 ? -22.775 2.773 7.407 1.00 88.31 190 VAL A CA 1
ATOM 1433 C C . VAL A 1 190 ? -22.960 4.289 7.537 1.00 88.31 190 VAL A C 1
ATOM 1435 O O . VAL A 1 190 ? -23.394 4.941 6.593 1.00 88.31 190 VAL A O 1
ATOM 1438 N N . SER A 1 191 ? -22.583 4.867 8.682 1.00 87.19 191 SER A N 1
ATOM 1439 C CA . SER A 1 191 ? -22.643 6.313 8.925 1.00 87.19 191 SER A CA 1
ATOM 1440 C C . SER A 1 191 ? -21.437 7.085 8.379 1.00 87.19 191 SER A C 1
ATOM 1442 O O . SER A 1 191 ? -21.423 8.313 8.448 1.00 87.19 191 SER A O 1
ATOM 1444 N N . ALA A 1 192 ? -20.413 6.401 7.853 1.00 86.62 192 ALA A N 1
ATOM 1445 C CA . ALA A 1 192 ? -19.207 7.069 7.380 1.00 86.62 192 ALA A CA 1
ATOM 1446 C C . ALA A 1 192 ? -19.476 7.853 6.083 1.00 86.62 192 ALA A C 1
ATOM 1448 O O . ALA A 1 192 ? -19.971 7.275 5.108 1.00 86.62 192 ALA A O 1
ATOM 1449 N N . PRO A 1 193 ? -19.067 9.131 5.999 1.00 79.81 193 PRO A N 1
ATOM 1450 C CA . PRO A 1 193 ? -19.355 9.979 4.847 1.00 79.81 193 PRO A CA 1
ATOM 1451 C C . PRO A 1 193 ? -18.710 9.422 3.577 1.00 79.81 193 PRO A C 1
ATOM 1453 O O . PRO A 1 193 ? -17.506 9.171 3.540 1.00 79.81 193 PRO A O 1
ATOM 1456 N N . SER A 1 194 ? -19.487 9.241 2.510 1.00 79.19 194 SER A N 1
ATOM 1457 C CA . SER A 1 194 ? -18.959 8.862 1.193 1.00 79.19 194 SER A CA 1
ATOM 1458 C C . SER A 1 194 ? -18.448 10.103 0.453 1.00 79.19 194 SER A C 1
ATOM 1460 O O . SER A 1 194 ? -19.072 10.576 -0.496 1.00 79.19 194 SER A O 1
ATOM 1462 N N . ALA A 1 195 ? -17.317 10.642 0.903 1.00 84.88 195 ALA A N 1
ATOM 1463 C CA . ALA A 1 195 ? -16.663 11.808 0.313 1.00 84.88 195 ALA A CA 1
ATOM 1464 C C . ALA A 1 195 ? -15.296 11.446 -0.282 1.00 84.88 195 ALA A C 1
ATOM 1466 O O . ALA A 1 195 ? -14.755 10.372 -0.018 1.00 84.88 195 ALA A O 1
ATOM 1467 N N . LYS A 1 196 ? -14.716 12.355 -1.075 1.00 92.00 196 LYS A N 1
ATOM 1468 C CA . LYS A 1 196 ? -13.307 12.249 -1.474 1.00 92.00 196 LYS A CA 1
ATOM 1469 C C . LYS A 1 196 ? -12.445 12.247 -0.207 1.00 92.00 196 LYS A C 1
ATOM 1471 O O . LYS A 1 196 ? -12.588 13.127 0.633 1.00 92.00 196 LYS A O 1
ATOM 1476 N N . ILE A 1 197 ? -11.547 11.274 -0.099 1.00 95.44 197 ILE A N 1
ATOM 1477 C CA . ILE A 1 197 ? -10.555 11.192 0.974 1.00 95.44 197 ILE A CA 1
ATOM 1478 C C . ILE A 1 197 ? -9.199 11.506 0.355 1.00 95.44 197 ILE A C 1
ATOM 1480 O O . ILE A 1 197 ? -8.822 10.858 -0.616 1.00 95.44 197 ILE A O 1
ATOM 1484 N N . ASP A 1 198 ? -8.507 12.509 0.887 1.00 96.44 198 ASP A N 1
ATOM 1485 C CA . ASP A 1 198 ? -7.151 12.882 0.475 1.00 96.44 198 ASP A CA 1
ATOM 1486 C C . ASP A 1 198 ? -6.099 11.985 1.131 1.00 96.44 198 ASP A C 1
ATOM 1488 O O . ASP A 1 198 ? -5.114 11.615 0.496 1.00 96.44 198 ASP A O 1
ATOM 1492 N N . GLN A 1 199 ? -6.333 11.603 2.388 1.00 97.50 199 GLN A N 1
ATOM 1493 C CA . GLN A 1 199 ? -5.401 10.806 3.174 1.00 97.50 199 GLN A CA 1
ATOM 1494 C C . GLN A 1 199 ? -6.142 9.908 4.167 1.00 97.50 199 GLN A C 1
ATOM 1496 O O . GLN A 1 199 ? -7.179 10.289 4.717 1.00 97.50 199 GLN A O 1
ATOM 1501 N N . LEU A 1 200 ? -5.585 8.723 4.412 1.00 98.06 200 LEU A N 1
ATOM 1502 C CA . LEU A 1 200 ? -6.046 7.763 5.409 1.00 98.06 200 LEU A CA 1
ATOM 1503 C C . LEU A 1 200 ? -5.112 7.747 6.621 1.00 98.06 200 LEU A C 1
ATOM 1505 O O . LEU A 1 200 ? -3.904 7.955 6.503 1.00 98.06 200 LEU A O 1
ATOM 1509 N N . ARG A 1 201 ? -5.691 7.436 7.778 1.00 98.50 201 ARG A N 1
ATOM 1510 C CA . ARG A 1 201 ? -5.002 7.101 9.022 1.00 98.50 201 ARG A CA 1
ATOM 1511 C C . ARG A 1 201 ? -5.501 5.739 9.481 1.00 98.50 201 ARG A C 1
ATOM 1513 O O . ARG A 1 201 ? -6.709 5.528 9.567 1.00 98.50 201 ARG A O 1
ATOM 1520 N N . VAL A 1 202 ? -4.580 4.829 9.763 1.00 98.62 202 VAL A N 1
ATOM 1521 C CA . VAL A 1 202 ? -4.868 3.475 10.236 1.00 98.62 202 VAL A CA 1
ATOM 1522 C C . VAL A 1 202 ? -4.253 3.322 11.616 1.00 98.62 202 VAL A C 1
ATOM 1524 O O . VAL A 1 202 ? -3.034 3.334 11.758 1.00 98.62 202 VAL A O 1
ATOM 1527 N N . GLU A 1 203 ? -5.105 3.203 12.624 1.00 98.69 203 GLU A N 1
ATOM 1528 C CA . GLU A 1 203 ? -4.728 2.937 14.007 1.00 98.69 203 GLU A CA 1
ATOM 1529 C C . GLU A 1 203 ? -4.925 1.447 14.292 1.00 98.69 203 GLU A C 1
ATOM 1531 O O . GLU A 1 203 ? -6.004 0.889 14.069 1.00 98.69 203 GLU A O 1
ATOM 1536 N N . LEU A 1 204 ? -3.866 0.811 14.774 1.00 98.44 204 LEU A N 1
ATOM 1537 C CA . LEU A 1 204 ? -3.797 -0.599 15.124 1.00 98.44 204 LEU A CA 1
ATOM 1538 C C . LEU A 1 204 ? -3.471 -0.691 16.611 1.00 98.44 204 LEU A C 1
ATOM 1540 O O . LEU A 1 204 ? -2.419 -0.213 17.035 1.00 98.44 204 LEU A O 1
ATOM 1544 N N . GLU A 1 205 ? -4.357 -1.289 17.400 1.00 98.00 205 GLU A N 1
ATOM 1545 C CA . GLU A 1 205 ? -4.096 -1.566 18.815 1.00 98.00 205 GLU A CA 1
ATOM 1546 C C . GLU A 1 205 ? -3.812 -3.051 19.001 1.00 98.00 205 GLU A C 1
ATOM 1548 O O . GLU A 1 205 ? -4.432 -3.900 18.353 1.00 98.00 205 GLU A O 1
ATOM 1553 N N . PHE A 1 206 ? -2.868 -3.357 19.885 1.00 97.44 206 PHE A N 1
ATOM 1554 C CA . PHE A 1 206 ? -2.361 -4.703 20.100 1.00 97.44 206 PHE A CA 1
ATOM 1555 C C . PHE A 1 206 ? -2.522 -5.152 21.555 1.00 97.44 206 PHE A C 1
ATOM 1557 O O . PHE A 1 206 ? -2.612 -4.347 22.483 1.00 97.44 206 PHE A O 1
ATOM 1564 N N . ALA A 1 207 ? -2.541 -6.467 21.765 1.00 95.75 207 ALA A N 1
ATOM 1565 C CA . ALA A 1 207 ? -2.588 -7.067 23.098 1.00 95.75 207 ALA A CA 1
ATOM 1566 C C . ALA A 1 207 ? -1.287 -6.816 23.887 1.00 95.75 207 ALA A C 1
ATOM 1568 O O . ALA A 1 207 ? -1.321 -6.579 25.100 1.00 95.75 207 ALA A O 1
ATOM 1569 N N . ASP A 1 208 ? -0.156 -6.808 23.181 1.00 95.31 208 ASP A N 1
ATOM 1570 C CA . ASP A 1 208 ? 1.198 -6.622 23.698 1.00 95.31 208 ASP A CA 1
ATOM 1571 C C . ASP A 1 208 ? 2.015 -5.681 22.789 1.00 95.31 208 ASP A C 1
ATOM 1573 O O . ASP A 1 208 ? 1.539 -5.241 21.744 1.00 95.31 208 ASP A O 1
ATOM 1577 N N . ALA A 1 209 ? 3.235 -5.336 23.208 1.00 94.88 209 ALA A N 1
ATOM 1578 C CA . ALA A 1 209 ? 4.128 -4.435 22.473 1.00 94.88 209 ALA A CA 1
ATOM 1579 C C . ALA A 1 209 ? 5.125 -5.169 21.554 1.00 94.88 209 ALA A C 1
ATOM 1581 O O . ALA A 1 209 ? 6.129 -4.597 21.132 1.00 94.88 209 ALA A O 1
ATOM 1582 N N . THR A 1 210 ? 4.903 -6.451 21.266 1.00 95.88 210 THR A N 1
ATOM 1583 C CA . THR A 1 210 ? 5.850 -7.243 20.480 1.00 95.88 210 THR A CA 1
ATOM 1584 C C . THR A 1 210 ? 5.715 -6.876 18.996 1.00 95.88 210 THR A C 1
ATOM 1586 O O . THR A 1 210 ? 4.589 -6.770 18.501 1.00 95.88 210 THR A O 1
ATOM 1589 N N . PRO A 1 211 ? 6.827 -6.722 18.251 1.00 96.19 211 PRO A N 1
ATOM 1590 C CA . PRO A 1 211 ? 6.777 -6.408 16.828 1.00 96.19 211 PRO A CA 1
ATOM 1591 C C . PRO A 1 211 ? 5.965 -7.418 16.007 1.00 96.19 211 PRO A C 1
ATOM 1593 O O . PRO A 1 211 ? 5.885 -8.608 16.337 1.00 96.19 211 PRO A O 1
ATOM 1596 N N . ARG A 1 212 ? 5.360 -6.944 14.916 1.00 96.44 212 ARG A N 1
ATOM 1597 C CA . ARG A 1 212 ? 4.541 -7.747 13.995 1.00 96.44 212 ARG A CA 1
ATOM 1598 C C . ARG A 1 212 ? 4.830 -7.380 12.542 1.00 96.44 212 ARG A C 1
ATOM 1600 O O . ARG A 1 212 ? 5.286 -6.281 12.250 1.00 96.44 212 ARG A O 1
ATOM 1607 N N . ILE A 1 213 ? 4.514 -8.293 11.627 1.00 96.81 213 ILE A N 1
ATOM 1608 C CA . ILE A 1 213 ? 4.694 -8.094 10.185 1.00 96.81 213 ILE A CA 1
ATOM 1609 C C . ILE A 1 213 ? 3.368 -7.656 9.561 1.00 96.81 213 ILE A C 1
ATOM 1611 O O . ILE A 1 213 ? 2.430 -8.447 9.465 1.00 96.81 213 ILE A O 1
ATOM 1615 N N . LEU A 1 214 ? 3.301 -6.410 9.101 1.00 97.88 214 LEU A N 1
ATOM 1616 C CA . LEU A 1 214 ? 2.200 -5.883 8.307 1.00 97.88 214 LEU A CA 1
ATOM 1617 C C . LEU A 1 214 ? 2.508 -6.075 6.818 1.00 97.88 214 LEU A C 1
ATOM 1619 O O . LEU A 1 214 ? 3.307 -5.349 6.236 1.00 97.88 214 LEU A O 1
ATOM 1623 N N . THR A 1 215 ? 1.850 -7.049 6.193 1.00 96.81 215 THR A N 1
ATOM 1624 C CA . THR A 1 215 ? 2.137 -7.441 4.796 1.00 96.81 215 THR A CA 1
ATOM 1625 C C . THR A 1 215 ? 1.382 -6.639 3.741 1.00 96.81 215 THR A C 1
ATOM 1627 O O . THR A 1 215 ? 1.700 -6.729 2.560 1.00 96.81 215 THR A O 1
ATOM 1630 N N . ARG A 1 216 ? 0.313 -5.932 4.127 1.00 97.50 216 ARG A N 1
ATOM 1631 C CA . ARG A 1 216 ? -0.471 -5.092 3.213 1.00 97.50 216 ARG A CA 1
ATOM 1632 C C . ARG A 1 216 ? -1.450 -4.185 3.940 1.00 97.50 216 ARG A C 1
ATOM 1634 O O . ARG A 1 216 ? -1.926 -4.517 5.025 1.00 97.50 216 ARG A O 1
ATOM 1641 N N . PHE A 1 217 ? -1.847 -3.121 3.265 1.00 98.19 217 PHE A N 1
ATOM 1642 C CA . PHE A 1 217 ? -3.115 -2.442 3.477 1.00 98.19 217 PHE A CA 1
ATOM 1643 C C . PHE A 1 217 ? -3.895 -2.426 2.161 1.00 98.19 217 PHE A C 1
ATOM 1645 O O . PHE A 1 217 ? -3.340 -2.118 1.104 1.00 98.19 217 PHE A O 1
ATOM 1652 N N . ALA A 1 218 ? -5.187 -2.743 2.208 1.00 97.56 218 ALA A N 1
ATOM 1653 C CA . ALA A 1 218 ? -6.051 -2.637 1.039 1.00 97.56 218 ALA A CA 1
ATOM 1654 C C . ALA A 1 218 ? -7.378 -1.960 1.377 1.00 97.56 218 ALA A C 1
ATOM 1656 O O . ALA A 1 218 ? -7.989 -2.250 2.404 1.00 97.56 218 ALA A O 1
ATOM 1657 N N . ALA A 1 219 ? -7.843 -1.098 0.475 1.00 97.00 219 ALA A N 1
ATOM 1658 C CA . ALA A 1 219 ? -9.168 -0.489 0.529 1.00 97.00 219 ALA A CA 1
ATOM 1659 C C . ALA A 1 219 ? -10.007 -1.080 -0.610 1.00 97.00 219 ALA A C 1
ATOM 1661 O O . ALA A 1 219 ? -9.796 -0.774 -1.786 1.00 97.00 219 ALA A O 1
ATOM 1662 N N . ILE A 1 220 ? -10.913 -1.985 -0.256 1.00 95.88 220 ILE A N 1
ATOM 1663 C CA . ILE A 1 220 ? -11.638 -2.850 -1.183 1.00 95.88 220 ILE A CA 1
ATOM 1664 C C . ILE A 1 220 ? -12.897 -2.143 -1.671 1.00 95.88 220 ILE A C 1
ATOM 1666 O O . ILE A 1 220 ? -13.732 -1.706 -0.873 1.00 95.88 220 ILE A O 1
ATOM 1670 N N . GLN A 1 221 ? -13.049 -2.043 -2.989 1.00 92.62 221 GLN A N 1
A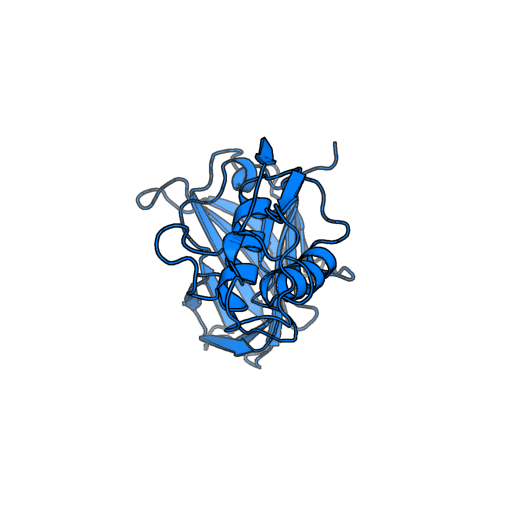TOM 1671 C CA . GLN A 1 221 ? -14.277 -1.518 -3.585 1.00 92.62 221 GLN A CA 1
ATOM 1672 C C . GLN A 1 221 ? -15.414 -2.542 -3.475 1.00 92.62 221 GLN A C 1
ATOM 1674 O O . GLN A 1 221 ? -15.151 -3.750 -3.499 1.00 92.62 221 GLN A O 1
ATOM 1679 N N . PRO A 1 222 ? -16.677 -2.090 -3.378 1.00 84.31 222 PRO A N 1
ATOM 1680 C CA . PRO A 1 222 ? -17.817 -2.990 -3.509 1.00 84.31 222 PRO A CA 1
ATOM 1681 C C . PRO A 1 222 ? -17.732 -3.747 -4.842 1.00 84.31 222 PRO A C 1
ATOM 1683 O O . PRO A 1 222 ? -17.324 -3.188 -5.863 1.00 84.31 222 PRO A O 1
ATOM 1686 N N . LYS A 1 223 ? -18.085 -5.037 -4.827 1.00 73.62 223 LYS A N 1
ATOM 1687 C CA . LYS A 1 223 ? -18.237 -5.802 -6.068 1.00 73.62 223 LYS A CA 1
ATOM 1688 C C . LYS A 1 223 ? -19.434 -5.226 -6.831 1.00 73.62 223 LYS A C 1
ATOM 1690 O O . LYS A 1 223 ? -20.477 -5.008 -6.220 1.00 73.62 223 LYS A O 1
ATOM 1695 N N . PHE A 1 224 ? -19.230 -4.937 -8.115 1.00 55.00 224 PHE A N 1
ATOM 1696 C CA . PHE A 1 224 ? -20.307 -4.617 -9.051 1.00 55.00 224 PHE A CA 1
ATOM 1697 C C . PHE A 1 224 ? -21.119 -5.870 -9.366 1.00 55.00 224 PHE A C 1
ATOM 1699 O O . PHE A 1 224 ? -20.497 -6.961 -9.390 1.00 55.00 224 PHE A O 1
#

Mean predicted aligned error: 4.16 Å

Secondary structure (DSSP, 8-state):
-EEEEE--S-TTSTTPPP-HHHHHHHHHHHHHTT-SEEEE--TT-B-GGGTTSTT--GGGB-TTSHHHHHHHHHHHHHTTPPTT-EEE-SEETTEE--TT-EEEESEEEEETTEEEEE--TTSEEEEEPPSS--GGGGG-SEEEES--SSEEEEEEEEESSSSSPPEEEEEEEGGGSEEETTEEEEEPPTTS-----SEEEEEEEESSS--EEE--EEEEPPP-